Protein 3QZ6 (pdb70)

Structure (mmCIF, N/CA/C/O backbone):
data_3QZ6
#
_entry.id   3QZ6
#
_cell.length_a   131.531
_cell.length_b   131.531
_cell.length_c   176.356
_cell.angle_alpha   90.00
_cell.angle_beta   90.00
_cell.angle_gamma   120.00
#
_symmetry.space_group_name_H-M   'H 3 2'
#
loop_
_entity.id
_entity.type
_entity.pdbx_description
1 polymer 'HpcH/HpaI aldolase'
2 non-polymer 'ZINC ION'
3 water water
#
loop_
_atom_site.group_PDB
_atom_site.id
_atom_site.type_symbol
_atom_site.label_atom_id
_atom_site.label_alt_id
_atom_site.label_comp_id
_atom_site.label_asym_id
_atom_site.label_entity_id
_atom_site.label_seq_id
_atom_site.pdbx_PDB_ins_code
_atom_site.Cartn_x
_atom_site.Cartn_y
_atom_site.Cartn_z
_atom_site.occupancy
_atom_site.B_iso_or_equiv
_atom_site.auth_seq_id
_atom_site.auth_comp_id
_atom_site.auth_asym_id
_atom_site.auth_atom_id
_atom_site.pdbx_PDB_model_num
ATOM 1 N N . ALA A 1 3 ? 26.735 -2.481 9.995 1.00 43.75 0 ALA A N 1
ATOM 2 C CA . ALA A 1 3 ? 25.281 -2.551 10.120 1.00 40.32 0 ALA A CA 1
ATOM 3 C C . ALA A 1 3 ? 24.707 -1.407 10.966 1.00 33.11 0 ALA A C 1
ATOM 4 O O . ALA A 1 3 ? 23.498 -1.141 10.944 1.00 30.75 0 ALA A O 1
ATOM 14 N N . PHE A 1 5 ? 25.687 2.683 12.367 1.00 25.29 2 PHE A N 1
ATOM 15 C CA . PHE A 1 5 ? 26.568 3.786 11.981 1.00 22.17 2 PHE A CA 1
ATOM 16 C C . PHE A 1 5 ? 26.667 4.941 12.986 1.00 25.58 2 PHE A C 1
ATOM 17 O O . PHE A 1 5 ? 27.680 5.629 13.030 1.00 26.63 2 PHE A O 1
ATOM 25 N N . LEU A 1 6 ? 25.626 5.161 13.784 1.00 22.00 3 LEU A N 1
ATOM 26 C CA . LEU A 1 6 ? 25.543 6.393 14.567 1.00 21.07 3 LEU A CA 1
ATOM 27 C C . LEU A 1 6 ? 26.501 6.474 15.756 1.00 23.25 3 LEU A C 1
ATOM 28 O O . LEU A 1 6 ? 27.276 7.433 15.867 1.00 24.71 3 LEU A O 1
ATOM 33 N N . LYS A 1 7 ? 26.448 5.493 16.657 1.00 22.49 4 LYS A N 1
ATOM 34 C CA . LYS A 1 7 ? 27.278 5.565 17.868 1.00 27.73 4 LYS A CA 1
ATOM 35 C C . LYS A 1 7 ? 28.766 5.509 17.543 1.00 27.58 4 LYS A C 1
ATOM 36 O O . LYS A 1 7 ? 29.590 6.078 18.257 1.00 28.62 4 LYS A O 1
ATOM 42 N N . LYS A 1 8 ? 29.105 4.820 16.460 1.00 25.83 5 LYS A N 1
ATOM 43 C CA . LYS A 1 8 ? 30.488 4.743 16.009 1.00 30.72 5 LYS A CA 1
ATOM 44 C C . LYS A 1 8 ? 31.022 6.150 15.718 1.00 28.90 5 LYS A C 1
ATOM 45 O O . LYS A 1 8 ? 32.118 6.512 16.136 1.00 29.12 5 LYS A O 1
ATOM 51 N N . LYS A 1 9 ? 30.236 6.950 15.011 1.00 27.63 6 LYS A N 1
ATOM 52 C CA . LYS A 1 9 ? 30.604 8.335 14.739 1.00 23.40 6 LYS A CA 1
ATOM 53 C C . LYS A 1 9 ? 30.708 9.173 16.009 1.00 24.82 6 LYS A C 1
ATOM 54 O O . LYS A 1 9 ? 31.666 9.920 16.192 1.00 30.00 6 LYS A O 1
ATOM 60 N N . LEU A 1 10 ? 29.715 9.050 16.884 1.00 24.48 7 LEU A N 1
ATOM 61 C CA . LEU A 1 10 ? 29.674 9.845 18.099 1.00 22.82 7 LEU A CA 1
ATOM 62 C C . LEU A 1 10 ? 30.856 9.483 18.972 1.00 34.54 7 LEU A C 1
ATOM 63 O O . LEU A 1 10 ? 31.495 10.348 19.575 1.00 32.14 7 LEU A O 1
ATOM 68 N N . SER A 1 11 ? 31.140 8.190 19.030 1.00 31.46 8 SER A N 1
ATOM 69 C CA . SER A 1 11 ? 32.232 7.683 19.848 1.00 37.65 8 SER A CA 1
ATOM 70 C C . SER A 1 11 ? 33.580 8.238 19.384 1.00 38.66 8 SER A C 1
ATOM 71 O O . SER A 1 11 ? 34.491 8.431 20.188 1.00 41.60 8 SER A O 1
ATOM 74 N N . ALA A 1 12 ? 33.700 8.502 18.088 1.00 38.04 9 ALA A N 1
ATOM 75 C CA . ALA A 1 12 ? 34.933 9.048 17.526 1.00 36.81 9 ALA A CA 1
ATOM 76 C C . ALA A 1 12 ? 35.005 10.565 17.678 1.00 35.57 9 ALA A C 1
ATOM 77 O O . ALA A 1 12 ? 35.924 11.209 17.167 1.00 38.75 9 ALA A O 1
ATOM 79 N N . GLY A 1 13 ? 34.027 11.134 18.375 1.00 32.25 10 GLY A N 1
ATOM 80 C CA . GLY A 1 13 ? 34.008 12.561 18.648 1.00 32.28 10 GLY A CA 1
ATOM 81 C C . GLY A 1 13 ? 33.453 13.413 17.523 1.00 34.87 10 GLY A C 1
ATOM 82 O O . GLY A 1 13 ? 33.565 14.635 17.566 1.00 33.79 10 GLY A O 1
ATOM 83 N N . LYS A 1 14 ? 32.842 12.779 16.524 1.00 27.17 11 LYS A N 1
ATOM 84 C CA . LYS A 1 14 ? 32.329 13.501 15.362 1.00 29.36 11 LYS A CA 1
ATOM 85 C C . LYS A 1 14 ? 31.039 14.258 15.654 1.00 27.59 11 LYS A C 1
ATOM 86 O O . LYS A 1 14 ? 30.227 13.841 16.482 1.00 26.25 11 LYS A O 1
ATOM 92 N N . SER A 1 15 ? 30.849 15.364 14.947 1.00 24.42 12 SER A N 1
ATOM 93 C CA . SER A 1 15 ? 29.560 16.031 14.896 1.00 25.03 12 SER A CA 1
ATOM 94 C C . SER A 1 15 ? 28.729 15.331 13.828 1.00 28.34 12 SER A C 1
ATOM 95 O O . SER A 1 15 ? 29.245 14.991 12.773 1.00 27.16 12 SER A O 1
ATOM 98 N N . VAL A 1 16 ? 27.450 15.096 14.097 1.00 25.51 13 VAL A N 1
ATOM 99 C CA . VAL A 1 16 ? 26.600 14.428 13.113 1.00 25.73 13 VAL A CA 1
ATOM 100 C C . VAL A 1 16 ? 25.325 15.220 12.888 1.00 29.50 13 VAL A C 1
ATOM 101 O O . VAL A 1 16 ? 24.843 15.912 13.784 1.00 28.42 13 VAL A O 1
ATOM 105 N N . VAL A 1 17 ? 24.782 15.112 11.684 1.00 24.92 14 VAL A N 1
ATOM 106 C CA . VAL A 1 17 ? 23.685 15.965 11.268 1.00 22.75 14 VAL A CA 1
ATOM 107 C C . VAL A 1 17 ? 22.485 15.141 10.809 1.00 24.44 14 VAL A C 1
ATOM 108 O O . VAL A 1 17 ? 22.624 14.206 10.011 1.00 18.73 14 VAL A O 1
ATOM 112 N N . GLY A 1 18 ? 21.309 15.502 11.317 1.00 21.53 15 GLY A N 1
ATOM 113 C CA . GLY A 1 18 ? 20.083 14.792 11.006 1.00 19.13 15 GLY A CA 1
ATOM 114 C C . GLY A 1 18 ? 18.940 15.758 10.772 1.00 23.07 15 GLY A C 1
ATOM 115 O O . GLY A 1 18 ? 19.080 16.971 10.961 1.00 21.49 15 GLY A O 1
ATOM 116 N N . THR A 1 19 ? 17.800 15.223 10.359 1.00 20.58 16 THR A N 1
ATOM 117 C CA . THR A 1 19 ? 16.622 16.043 10.149 1.00 17.07 16 THR A CA 1
ATOM 118 C C . THR A 1 19 ? 15.387 15.240 10.549 1.00 17.48 16 THR A C 1
ATOM 119 O O . THR A 1 19 ? 15.462 14.016 10.707 1.00 17.66 16 THR A O 1
ATOM 131 N N . LEU A 1 21 ? 11.619 13.613 9.868 1.00 15.39 18 LEU A N 1
ATOM 132 C CA . LEU A 1 21 ? 10.810 13.108 8.769 1.00 15.59 18 LEU A CA 1
ATOM 133 C C . LEU A 1 21 ? 9.351 13.010 9.229 1.00 20.04 18 LEU A C 1
ATOM 134 O O . LEU A 1 21 ? 9.032 12.182 10.084 1.00 17.37 18 LEU A O 1
ATOM 139 N N . ASN A 1 22 ? 8.473 13.851 8.672 1.00 16.35 19 ASN A N 1
ATOM 140 C CA . ASN A 1 22 ? 7.069 13.885 9.087 1.00 15.54 19 ASN A CA 1
ATOM 141 C C . ASN A 1 22 ? 6.073 13.564 7.985 1.00 18.55 19 ASN A C 1
ATOM 142 O O . ASN A 1 22 ? 4.955 13.110 8.270 1.00 18.00 19 ASN A O 1
ATOM 147 N N . LEU A 1 23 ? 6.458 13.834 6.737 1.00 13.40 20 LEU A N 1
ATOM 148 C CA . LEU A 1 23 ? 5.547 13.674 5.610 1.00 13.77 20 LEU A CA 1
ATOM 149 C C . LEU A 1 23 ? 5.935 12.522 4.686 1.00 15.46 20 LEU A C 1
ATOM 150 O O . LEU A 1 23 ? 5.157 11.585 4.464 1.00 17.70 20 LEU A O 1
ATOM 155 N N . VAL A 1 24 ? 7.131 12.605 4.116 1.00 15.62 21 VAL A N 1
ATOM 156 C CA . VAL A 1 24 ? 7.508 11.689 3.038 1.00 15.40 21 VAL A CA 1
ATOM 157 C C . VAL A 1 24 ? 7.625 10.258 3.561 1.00 18.96 21 VAL A C 1
ATOM 158 O O . VAL A 1 24 ? 8.215 10.033 4.628 1.00 14.71 21 VAL A O 1
ATOM 162 N N . TYR A 1 25 ? 7.037 9.294 2.847 1.00 15.27 22 TYR A N 1
ATOM 163 C CA . TYR A 1 25 ? 7.330 7.880 3.146 1.00 17.61 22 TYR A CA 1
ATOM 164 C C . TYR A 1 25 ? 7.910 7.107 1.953 1.00 17.88 22 TYR A C 1
ATOM 165 O O . TYR A 1 25 ? 8.302 5.951 2.087 1.00 17.98 22 TYR A O 1
ATOM 174 N N . ASN A 1 26 ? 7.983 7.743 0.789 1.00 17.10 23 ASN A N 1
ATOM 175 C CA . ASN A 1 26 ? 8.719 7.142 -0.337 1.00 9.56 23 ASN A CA 1
ATOM 176 C C . ASN A 1 26 ? 10.138 6.855 0.140 1.00 13.89 23 ASN A C 1
ATOM 177 O O . ASN A 1 26 ? 10.850 7.774 0.522 1.00 15.75 23 ASN A O 1
ATOM 182 N N . PRO A 1 27 ? 10.548 5.579 0.150 1.00 15.93 24 PRO A N 1
ATOM 183 C CA . PRO A 1 27 ? 11.859 5.224 0.714 1.00 15.11 24 PRO A CA 1
ATOM 184 C C . PRO A 1 27 ? 13.047 5.891 0.006 1.00 20.63 24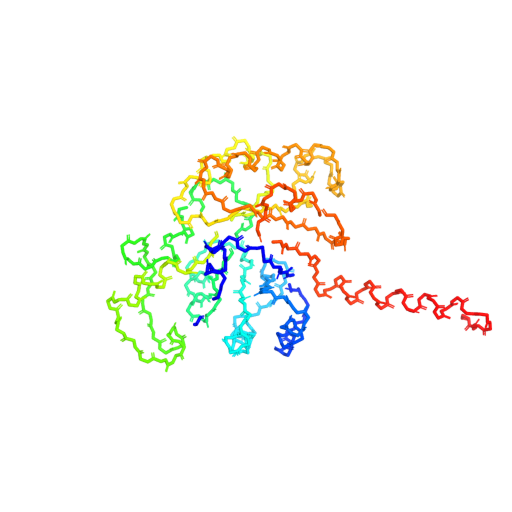 PRO A C 1
ATOM 185 O O . PRO A 1 27 ? 14.150 5.912 0.559 1.00 16.08 24 PRO A O 1
ATOM 189 N N . ASP A 1 28 ? 12.846 6.403 -1.202 1.00 18.14 25 ASP A N 1
ATOM 190 C CA . ASP A 1 28 ? 13.928 7.116 -1.870 1.00 16.31 25 ASP A CA 1
ATOM 191 C C . ASP A 1 28 ? 14.315 8.400 -1.149 1.00 17.61 25 ASP A C 1
ATOM 192 O O . ASP A 1 28 ? 15.367 8.977 -1.443 1.00 15.42 25 ASP A O 1
ATOM 197 N N . ILE A 1 29 ? 13.489 8.857 -0.206 1.00 13.61 26 ILE A N 1
ATOM 198 C CA . ILE A 1 29 ? 13.881 10.008 0.608 1.00 14.60 26 ILE A CA 1
ATOM 199 C C . ILE A 1 29 ? 15.212 9.690 1.296 1.00 16.99 26 ILE A C 1
ATOM 200 O O . ILE A 1 29 ? 16.011 10.584 1.576 1.00 18.38 26 ILE A O 1
ATOM 205 N N . VAL A 1 30 ? 15.447 8.410 1.570 1.00 14.29 27 VAL A N 1
ATOM 206 C CA . VAL A 1 30 ? 16.694 8.000 2.232 1.00 14.19 27 VAL A CA 1
ATOM 207 C C . VAL A 1 30 ? 17.908 8.255 1.339 1.00 14.43 27 VAL A C 1
ATOM 208 O O . VAL A 1 30 ? 18.959 8.698 1.799 1.00 17.78 27 VAL A O 1
ATOM 212 N N . ARG A 1 31 ? 17.763 7.970 0.051 1.00 15.75 28 ARG A N 1
ATOM 213 C CA . ARG A 1 31 ? 18.857 8.200 -0.891 1.00 19.81 28 ARG A CA 1
ATOM 214 C C . ARG A 1 31 ? 19.089 9.688 -1.110 1.00 22.52 28 ARG A C 1
ATOM 215 O O . ARG A 1 31 ? 20.233 10.137 -1.274 1.00 19.53 28 ARG A O 1
ATOM 223 N N . ILE A 1 32 ? 18.006 10.462 -1.096 1.00 17.96 29 ILE A N 1
ATOM 224 C CA . ILE A 1 32 ? 18.127 11.914 -1.198 1.00 15.55 29 ILE A CA 1
ATOM 225 C C . ILE A 1 32 ? 18.878 12.457 0.015 1.00 20.40 29 ILE A C 1
ATOM 226 O O . ILE A 1 32 ? 19.762 13.307 -0.108 1.00 20.29 29 ILE A O 1
ATOM 231 N N . TYR A 1 33 ? 18.534 11.945 1.192 1.00 16.78 30 TYR A N 1
ATOM 232 C CA . TYR A 1 33 ? 19.175 12.405 2.419 1.00 14.59 30 TYR A CA 1
ATOM 233 C C . TYR A 1 33 ? 20.655 11.997 2.497 1.00 16.09 30 TYR A C 1
ATOM 234 O O . TYR A 1 33 ? 21.497 12.760 2.975 1.00 21.18 30 TYR A O 1
ATOM 243 N N . ALA A 1 34 ? 20.976 10.799 2.029 1.00 19.42 31 ALA A N 1
ATOM 244 C CA . ALA A 1 34 ? 22.371 10.376 1.987 1.00 19.28 31 ALA A CA 1
ATOM 245 C C . ALA A 1 34 ? 23.162 11.318 1.089 1.00 25.26 31 ALA A C 1
ATOM 246 O O . ALA A 1 34 ? 24.237 11.780 1.451 1.00 21.22 31 ALA A O 1
ATOM 248 N N . GLU A 1 35 ? 22.616 11.610 -0.085 1.00 21.86 32 GLU A N 1
ATOM 249 C CA . GLU A 1 35 ? 23.302 12.467 -1.048 1.00 20.37 32 GLU A CA 1
ATOM 250 C C . GLU A 1 35 ? 23.452 13.890 -0.522 1.00 22.57 32 GLU A C 1
ATOM 251 O O . GLU A 1 35 ? 24.435 14.572 -0.822 1.00 24.09 32 GLU A O 1
ATOM 257 N N . ALA A 1 36 ? 22.491 14.334 0.281 1.00 22.89 33 ALA A N 1
ATOM 258 C CA . ALA A 1 36 ? 22.569 15.664 0.889 1.00 21.92 33 ALA A CA 1
ATOM 259 C C . ALA A 1 36 ? 23.561 15.734 2.047 1.00 25.33 33 ALA A C 1
ATOM 260 O O . ALA A 1 36 ? 23.806 16.811 2.591 1.00 25.29 33 ALA A O 1
ATOM 262 N N . GLY A 1 37 ? 24.116 14.590 2.438 1.00 24.96 34 GLY A N 1
ATOM 263 C CA . GLY A 1 37 ? 25.136 14.565 3.469 1.00 22.36 34 GLY A CA 1
ATOM 264 C C . GLY A 1 37 ? 24.618 14.381 4.889 1.00 28.46 34 GLY A C 1
ATOM 265 O O . GLY A 1 37 ? 25.338 14.657 5.848 1.00 24.95 34 GLY A O 1
ATOM 266 N N . LEU A 1 38 ? 23.381 13.916 5.043 1.00 24.76 35 LEU A N 1
ATOM 267 C CA . LEU A 1 38 ? 22.845 13.658 6.388 1.00 20.10 35 LEU A CA 1
ATOM 268 C C . LEU A 1 38 ? 23.393 12.354 6.956 1.00 21.15 35 LEU A C 1
ATOM 269 O O . LEU A 1 38 ? 23.583 11.389 6.227 1.00 22.83 35 LEU A O 1
ATOM 274 N N . ASP A 1 39 ? 23.666 12.336 8.256 1.00 19.12 36 ASP A N 1
ATOM 275 C CA . ASP A 1 39 ? 24.069 11.107 8.934 1.00 21.12 36 ASP A CA 1
ATOM 276 C C . ASP A 1 39 ? 22.876 10.262 9.382 1.00 23.62 36 ASP A C 1
ATOM 277 O O . ASP A 1 39 ? 22.971 9.041 9.467 1.00 21.02 36 ASP A O 1
ATOM 282 N N . TYR A 1 40 ? 21.766 10.922 9.704 1.00 18.31 37 TYR A N 1
ATOM 283 C CA . TYR A 1 40 ? 20.607 10.222 10.247 1.00 18.41 37 TYR A CA 1
ATOM 284 C C . TYR A 1 40 ? 19.343 11.037 10.004 1.00 20.15 37 TYR A C 1
ATOM 285 O O . TYR A 1 40 ? 19.403 12.187 9.571 1.00 18.46 37 TYR A O 1
ATOM 294 N N . PHE A 1 41 ? 18.191 10.430 10.253 1.00 18.58 38 PHE A N 1
ATOM 295 C CA . PHE A 1 41 ? 16.961 11.196 10.317 1.00 20.20 38 PHE A CA 1
ATOM 296 C C . PHE A 1 41 ? 16.046 10.541 11.322 1.00 19.18 38 PHE A C 1
ATOM 297 O O . PHE A 1 41 ? 16.248 9.385 11.704 1.00 17.65 38 PHE A O 1
ATOM 305 N N . ILE A 1 42 ? 15.047 11.288 11.771 1.00 13.65 39 ILE A N 1
ATOM 306 C CA . ILE A 1 42 ? 14.192 10.797 12.833 1.00 17.08 39 ILE A CA 1
ATOM 307 C C . ILE A 1 42 ? 12.773 10.725 12.328 1.00 19.77 39 ILE A C 1
ATOM 308 O O . ILE A 1 42 ? 12.199 11.735 11.929 1.00 16.35 39 ILE A O 1
ATOM 313 N N . VAL A 1 43 ? 12.214 9.522 12.324 1.00 17.63 40 VAL A N 1
ATOM 314 C CA . VAL A 1 43 ? 10.840 9.347 11.887 1.00 16.68 40 VAL A CA 1
ATOM 315 C C . VAL A 1 43 ? 9.921 9.787 13.023 1.00 17.07 40 VAL A C 1
ATOM 316 O O . VAL A 1 43 ? 10.059 9.313 14.152 1.00 18.42 40 VAL A O 1
ATOM 320 N N . ASP A 1 44 ? 8.993 10.693 12.731 1.00 16.78 41 ASP A N 1
ATOM 321 C CA . ASP A 1 44 ? 8.101 11.210 13.769 1.00 14.85 41 ASP A CA 1
ATOM 322 C C . ASP A 1 44 ? 6.857 10.337 13.958 1.00 21.21 41 ASP A C 1
ATOM 323 O O . ASP A 1 44 ? 5.836 10.574 13.322 1.00 19.97 41 ASP A O 1
ATOM 328 N N . CYS A 1 45 ? 6.936 9.330 14.826 1.00 18.93 42 CYS A N 1
ATOM 329 C CA . CYS A 1 45 ? 5.766 8.503 15.114 1.00 16.26 42 CYS A CA 1
ATOM 330 C C . CYS A 1 45 ? 4.948 9.069 16.263 1.00 18.46 42 CYS A C 1
ATOM 331 O O . CYS A 1 45 ? 3.925 8.507 16.645 1.00 26.95 42 CYS A O 1
ATOM 334 N N . GLU A 1 46 ? 5.410 10.162 16.840 1.00 14.39 43 GLU A N 1
ATOM 335 C CA . GLU A 1 46 ? 4.626 10.826 17.873 1.00 16.32 43 GLU A CA 1
ATOM 336 C C . GLU A 1 46 ? 3.540 11.698 17.252 1.00 21.61 43 GLU A C 1
ATOM 337 O O . GLU A 1 46 ? 2.398 11.708 17.712 1.00 19.51 43 GLU A O 1
ATOM 343 N N . HIS A 1 47 ? 3.894 12.425 16.198 1.00 18.39 44 HIS A N 1
ATOM 344 C CA . HIS A 1 47 ? 2.976 13.405 15.626 1.00 16.62 44 HIS A CA 1
ATOM 345 C C . HIS A 1 47 ? 2.569 13.105 14.177 1.00 17.14 44 HIS A C 1
ATOM 346 O O . HIS A 1 47 ? 1.996 13.973 13.496 1.00 18.18 44 HIS A O 1
ATOM 353 N N . ALA A 1 48 ? 2.880 11.907 13.689 1.00 16.32 45 ALA A N 1
ATOM 354 C CA . ALA A 1 48 ? 2.531 11.556 12.310 1.00 19.59 45 ALA A CA 1
ATOM 355 C C . ALA A 1 48 ? 2.129 10.098 12.178 1.00 17.18 45 ALA A C 1
ATOM 356 O O . ALA A 1 48 ? 2.150 9.352 13.154 1.00 17.82 45 ALA A O 1
ATOM 358 N N . ALA A 1 49 ? 1.768 9.688 10.964 1.00 12.10 46 ALA A N 1
ATOM 359 C CA . ALA A 1 49 ? 1.042 8.434 10.793 1.00 15.06 46 ALA A CA 1
ATOM 360 C C . ALA A 1 49 ? 1.896 7.232 10.404 1.00 19.01 46 ALA A C 1
ATOM 361 O O . ALA A 1 49 ? 1.348 6.216 10.014 1.00 18.76 46 ALA A O 1
ATOM 363 N N . TYR A 1 50 ? 3.221 7.324 10.489 1.00 12.54 47 TYR A N 1
ATOM 364 C CA . TYR A 1 50 ? 4.064 6.251 9.932 1.00 14.86 47 TYR A CA 1
ATOM 365 C C . TYR A 1 50 ? 3.716 4.865 10.480 1.00 18.41 47 TYR A C 1
ATOM 366 O O . TYR A 1 50 ? 3.558 4.706 11.678 1.00 17.77 47 TYR A O 1
ATOM 375 N N . THR A 1 51 ? 3.605 3.866 9.609 1.00 14.83 48 THR A N 1
ATOM 376 C CA . THR A 1 51 ? 3.399 2.489 10.073 1.00 13.41 48 THR A CA 1
ATOM 377 C C . THR A 1 51 ? 4.740 1.780 10.244 1.00 18.47 48 THR A C 1
ATOM 378 O O . THR A 1 51 ? 5.772 2.250 9.755 1.00 16.10 48 THR A O 1
ATOM 382 N N . PHE A 1 52 ? 4.748 0.642 10.924 1.00 14.55 49 PHE A N 1
ATOM 383 C CA . PHE A 1 52 ? 6.008 -0.061 11.074 1.00 15.40 49 PHE A CA 1
ATOM 384 C C . PHE A 1 52 ? 6.516 -0.625 9.738 1.00 11.72 49 PHE A C 1
ATOM 385 O O . PHE A 1 52 ? 7.729 -0.751 9.549 1.00 17.15 49 PHE A O 1
ATOM 393 N N . ARG A 1 53 ? 5.596 -0.975 8.833 1.00 13.09 50 ARG A N 1
ATOM 394 C CA . ARG A 1 53 ? 5.988 -1.394 7.487 1.00 12.52 50 ARG A CA 1
ATOM 395 C C . ARG A 1 53 ? 6.701 -0.249 6.749 1.00 14.72 50 ARG A C 1
ATOM 396 O O . ARG A 1 53 ? 7.753 -0.447 6.116 1.00 14.92 50 ARG A O 1
ATOM 404 N N . GLU A 1 54 ? 6.139 0.952 6.818 1.00 13.69 51 GLU A N 1
ATOM 405 C CA . GLU A 1 54 ? 6.790 2.099 6.173 1.00 14.70 51 GLU A CA 1
ATOM 406 C C . GLU A 1 54 ? 8.199 2.301 6.721 1.00 17.06 51 GLU A C 1
ATOM 407 O O . GLU A 1 54 ? 9.136 2.632 5.979 1.00 16.55 51 GLU A O 1
ATOM 413 N N . ILE A 1 55 ? 8.350 2.096 8.024 1.00 14.75 52 ILE A N 1
ATOM 414 C CA . ILE A 1 55 ? 9.647 2.265 8.655 1.00 13.29 52 ILE A CA 1
ATOM 415 C C . ILE A 1 55 ? 10.605 1.185 8.167 1.00 15.93 52 ILE A C 1
ATOM 416 O O . ILE A 1 55 ? 11.740 1.477 7.835 1.00 16.29 52 ILE A O 1
ATOM 421 N N . ASN A 1 56 ? 10.121 -0.051 8.074 1.00 12.99 53 ASN A N 1
ATOM 422 C CA . ASN A 1 56 ? 10.913 -1.146 7.514 1.00 14.07 53 ASN A CA 1
ATOM 423 C C . ASN A 1 56 ? 11.412 -0.765 6.116 1.00 13.80 53 ASN A C 1
ATOM 424 O O . ASN A 1 56 ? 12.588 -0.945 5.796 1.00 16.80 53 ASN A O 1
ATOM 429 N N . HIS A 1 57 ? 10.526 -0.223 5.281 1.00 11.37 54 HIS A N 1
ATOM 430 C CA . HIS A 1 57 ? 10.947 0.193 3.934 1.00 14.31 54 HIS A CA 1
ATOM 431 C C . HIS A 1 57 ? 12.059 1.234 3.971 1.00 19.46 54 HIS A C 1
ATOM 432 O O . HIS A 1 57 ? 13.026 1.169 3.194 1.00 16.19 54 HIS A O 1
ATOM 439 N N . LEU A 1 58 ? 11.924 2.205 4.868 1.00 13.21 55 LEU A N 1
ATOM 440 C CA . LEU A 1 58 ? 12.956 3.227 5.006 1.00 18.02 55 LEU A CA 1
ATOM 441 C C . LEU A 1 58 ? 14.270 2.582 5.452 1.00 19.94 55 LEU A C 1
ATOM 442 O O . LEU A 1 58 ? 15.335 2.855 4.897 1.00 14.80 55 LEU A O 1
ATOM 447 N N . VAL A 1 59 ? 14.188 1.712 6.448 1.00 17.95 56 VAL A N 1
ATOM 448 C CA . VAL A 1 59 ? 15.382 1.073 7.005 1.00 15.16 56 VAL A CA 1
ATOM 449 C C . VAL A 1 59 ? 16.088 0.194 5.969 1.00 18.70 56 VAL A C 1
ATOM 450 O O . VAL A 1 59 ? 17.313 0.183 5.883 1.00 18.96 56 VAL A O 1
ATOM 454 N N . SER A 1 60 ? 15.315 -0.530 5.168 1.00 16.42 57 SER A N 1
ATOM 455 C CA . SER A 1 60 ? 15.900 -1.397 4.148 1.00 18.22 57 SER A CA 1
ATOM 456 C C . SER A 1 60 ? 16.812 -0.648 3.179 1.00 20.55 57 SER A C 1
ATOM 457 O O . SER A 1 60 ? 17.833 -1.176 2.729 1.00 17.12 57 SER A O 1
ATOM 460 N N . VAL A 1 61 ? 16.433 0.577 2.846 1.00 17.47 58 VAL A N 1
ATOM 461 C CA . VAL A 1 61 ? 17.250 1.406 1.982 1.00 17.33 58 VAL A CA 1
ATOM 462 C C . VAL A 1 61 ? 18.399 2.025 2.781 1.00 19.27 58 VAL A C 1
ATOM 463 O O . VAL A 1 61 ? 19.527 2.089 2.307 1.00 21.32 58 VAL A O 1
ATOM 467 N N . ALA A 1 62 ? 18.115 2.463 4.004 1.00 16.29 59 ALA A N 1
ATOM 468 C CA . ALA A 1 62 ? 19.135 3.128 4.822 1.00 17.78 59 ALA A CA 1
ATOM 469 C C . ALA A 1 62 ? 20.301 2.224 5.202 1.00 21.29 59 ALA A C 1
ATOM 470 O O . ALA A 1 62 ? 21.443 2.686 5.333 1.00 20.45 59 ALA A O 1
ATOM 472 N N . LYS A 1 63 ? 20.017 0.942 5.409 1.00 17.30 60 LYS A N 1
ATOM 473 C CA . LYS A 1 63 ? 21.027 0.033 5.934 1.00 17.25 60 LYS A CA 1
ATOM 474 C C . LYS A 1 63 ? 22.231 -0.039 5.001 1.00 24.53 60 LYS A C 1
ATOM 475 O O . LYS A 1 63 ? 23.369 -0.115 5.453 1.00 23.24 60 LYS A O 1
ATOM 481 N N . ASN A 1 64 ? 21.987 -0.007 3.699 1.00 21.33 61 ASN A N 1
ATOM 482 C CA . ASN A 1 64 ? 23.100 -0.056 2.749 1.00 25.54 61 ASN A CA 1
ATOM 483 C C . ASN A 1 64 ? 23.515 1.319 2.231 1.00 27.84 61 ASN A C 1
ATOM 484 O O . ASN A 1 64 ? 24.430 1.432 1.413 1.00 22.20 61 ASN A O 1
ATOM 489 N N . ALA A 1 65 ? 22.836 2.363 2.694 1.00 25.79 62 ALA A N 1
ATOM 490 C CA . ALA A 1 65 ? 23.156 3.721 2.259 1.00 21.00 62 ALA A CA 1
ATOM 491 C C .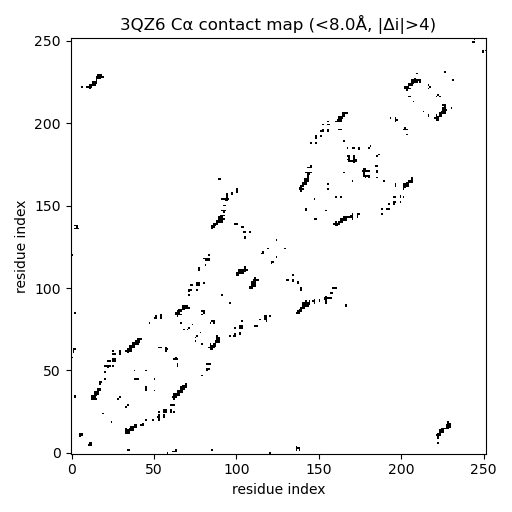 ALA A 1 65 ? 24.032 4.420 3.279 1.00 25.41 62 ALA A C 1
ATOM 492 O O . ALA A 1 65 ? 24.530 5.519 3.037 1.00 27.71 62 ALA A O 1
ATOM 494 N N . GLY A 1 66 ? 24.225 3.778 4.427 1.00 23.09 63 GLY A N 1
ATOM 495 C CA . GLY A 1 66 ? 25.038 4.360 5.476 1.00 25.06 63 GLY A CA 1
ATOM 496 C C . GLY A 1 66 ? 24.335 5.471 6.242 1.00 26.80 63 GLY A C 1
ATOM 497 O O . GLY A 1 66 ? 24.977 6.345 6.804 1.00 25.22 63 GLY A O 1
ATOM 498 N N . VAL A 1 67 ? 23.010 5.437 6.267 1.00 19.29 64 VAL A N 1
ATOM 499 C CA . VAL A 1 67 ? 22.236 6.443 6.991 1.00 17.33 64 VAL A CA 1
ATOM 500 C C . VAL A 1 67 ? 21.538 5.749 8.166 1.00 20.30 64 VAL A C 1
ATOM 501 O O . VAL A 1 67 ? 21.025 4.633 8.022 1.00 18.39 64 VAL A O 1
ATOM 505 N N . SER A 1 68 ? 21.542 6.391 9.332 1.00 21.31 65 SER A N 1
ATOM 506 C CA . SER A 1 68 ? 20.918 5.804 10.509 1.00 17.06 65 SER A CA 1
ATOM 507 C C . SER A 1 68 ? 19.480 6.294 10.655 1.00 17.40 65 SER A C 1
ATOM 508 O O . SER A 1 68 ? 19.202 7.475 10.471 1.00 17.63 65 SER A O 1
ATOM 511 N N . VAL A 1 69 ? 18.573 5.393 11.011 1.00 17.39 66 VAL A N 1
ATOM 512 C CA . VAL A 1 69 ? 17.175 5.766 11.190 1.00 18.86 66 VAL A CA 1
ATOM 513 C C . VAL A 1 69 ? 16.841 5.729 12.675 1.00 19.87 66 VAL A C 1
ATOM 514 O O . VAL A 1 69 ? 16.988 4.691 13.314 1.00 16.16 66 VAL A O 1
ATOM 518 N N . LEU A 1 70 ? 16.424 6.863 13.235 1.00 20.08 67 LEU A N 1
ATOM 519 C CA . LEU A 1 70 ? 15.926 6.876 14.611 1.00 17.81 67 LEU A CA 1
ATOM 520 C C . LEU A 1 70 ? 14.424 7.069 14.543 1.00 15.69 67 LEU A C 1
ATOM 521 O O . LEU A 1 70 ? 13.913 7.550 13.540 1.00 14.94 67 LEU A O 1
ATOM 526 N N . VAL A 1 71 ? 13.719 6.707 15.606 1.00 17.79 68 VAL A N 1
ATOM 527 C CA . VAL A 1 71 ? 12.280 6.920 15.645 1.00 17.46 68 VAL A CA 1
ATOM 528 C C . VAL A 1 71 ? 11.880 7.660 16.921 1.00 18.22 68 VAL A C 1
ATOM 529 O O . VAL A 1 71 ? 12.340 7.332 18.009 1.00 17.34 68 VAL A O 1
ATOM 533 N N . ARG A 1 72 ? 11.023 8.665 16.774 1.00 16.17 69 ARG A N 1
ATOM 534 C CA . ARG A 1 72 ? 10.435 9.346 17.919 1.00 17.97 69 ARG A CA 1
ATOM 535 C C . ARG A 1 72 ? 9.125 8.620 18.207 1.00 19.67 69 ARG A C 1
ATOM 536 O O . ARG A 1 72 ? 8.176 8.706 17.429 1.00 19.24 69 ARG A O 1
ATOM 544 N N . ILE A 1 73 ? 9.082 7.875 19.303 1.00 17.85 70 ILE A N 1
ATOM 545 C CA . ILE A 1 73 ? 7.924 7.044 19.595 1.00 17.70 70 ILE A CA 1
ATOM 546 C C . ILE A 1 73 ? 6.975 7.764 20.543 1.00 20.33 70 ILE A C 1
ATOM 547 O O . ILE A 1 73 ? 7.399 8.577 21.344 1.00 20.94 70 ILE A O 1
ATOM 552 N N . PRO A 1 74 ? 5.675 7.478 20.438 1.00 18.77 71 PRO A N 1
ATOM 553 C CA . PRO A 1 74 ? 4.684 8.209 21.247 1.00 20.13 71 PRO A CA 1
ATOM 554 C C . PRO A 1 74 ? 4.639 7.784 22.718 1.00 21.16 71 PRO A C 1
ATOM 555 O O . PRO A 1 74 ? 4.186 8.542 23.572 1.00 20.87 71 PRO A O 1
ATOM 559 N N . GLN A 1 75 ? 5.073 6.569 23.010 1.00 17.12 72 GLN A N 1
ATOM 560 C CA . GLN A 1 75 ? 5.076 6.085 24.386 1.00 21.59 72 GLN A CA 1
ATOM 561 C C . GLN A 1 75 ? 6.084 4.959 24.459 1.00 23.47 72 GLN A C 1
ATOM 562 O O . GLN A 1 75 ? 6.419 4.350 23.443 1.00 21.58 72 GLN A O 1
ATOM 568 N N . VAL A 1 76 ? 6.584 4.696 25.655 1.00 19.17 73 VAL A N 1
ATOM 569 C CA . VAL A 1 76 ? 7.580 3.657 25.841 1.00 19.87 73 VAL A CA 1
ATOM 570 C C . VAL A 1 76 ? 6.904 2.344 26.214 1.00 21.95 73 VAL A C 1
ATOM 571 O O . VAL A 1 76 ? 6.417 2.184 27.323 1.00 27.90 73 VAL A O 1
ATOM 575 N N . ASP A 1 77 ? 6.825 1.421 25.267 1.00 19.20 74 ASP A N 1
ATOM 576 C CA . ASP A 1 77 ? 6.375 0.069 25.586 1.00 20.33 74 ASP A CA 1
ATOM 577 C C . ASP A 1 77 ? 7.085 -0.931 24.691 1.00 20.46 74 ASP A C 1
ATOM 578 O O . ASP A 1 77 ? 7.822 -0.548 23.785 1.00 17.74 74 ASP A O 1
ATOM 583 N N . ARG A 1 78 ? 6.859 -2.211 24.957 1.00 17.13 75 ARG A N 1
ATOM 584 C CA . ARG A 1 78 ? 7.564 -3.273 24.259 1.00 21.81 75 ARG A CA 1
ATOM 585 C C . ARG A 1 78 ? 7.196 -3.284 22.786 1.00 23.31 75 ARG A C 1
ATOM 586 O O . ARG A 1 78 ? 8.063 -3.486 21.924 1.00 20.69 75 ARG A O 1
ATOM 594 N N . ALA A 1 79 ? 5.915 -3.051 22.493 1.00 17.97 76 ALA A N 1
ATOM 595 C CA . ALA A 1 79 ? 5.449 -3.029 21.103 1.00 18.56 76 ALA A CA 1
ATOM 596 C C . ALA A 1 79 ? 6.275 -2.053 20.261 1.00 24.50 76 ALA A C 1
ATOM 597 O O . ALA A 1 79 ? 6.679 -2.378 19.143 1.00 26.41 76 ALA A O 1
ATOM 599 N N . HIS A 1 80 ? 6.542 -0.859 20.789 1.00 16.43 77 HIS A N 1
ATOM 600 C CA . HIS A 1 80 ? 7.339 0.103 20.018 1.00 17.16 77 HIS A CA 1
ATOM 601 C C . HIS A 1 80 ? 8.818 -0.245 20.029 1.00 23.30 77 HIS A C 1
ATOM 602 O O . HIS A 1 80 ? 9.456 -0.326 18.981 1.00 19.40 77 HIS A O 1
ATOM 609 N N . VAL A 1 81 ? 9.365 -0.455 21.218 1.00 17.80 78 VAL A N 1
ATOM 610 C CA . VAL A 1 81 ? 10.810 -0.592 21.334 1.00 17.84 78 VAL A CA 1
ATOM 611 C C . VAL A 1 81 ? 11.339 -1.885 20.719 1.00 18.34 78 VAL A C 1
ATOM 612 O O . VAL A 1 81 ? 12.282 -1.866 19.934 1.00 17.99 78 VAL A O 1
ATOM 616 N N . GLN A 1 82 ? 10.732 -3.010 21.076 1.00 18.57 79 GLN A N 1
ATOM 617 C CA . GLN A 1 82 ? 11.199 -4.294 20.569 1.00 19.07 79 GLN A CA 1
ATOM 618 C C . GLN A 1 82 ? 11.087 -4.354 19.042 1.00 19.57 79 GLN A C 1
ATOM 619 O O . GLN A 1 82 ? 12.046 -4.699 18.356 1.00 15.92 79 GLN A O 1
ATOM 625 N N . ARG A 1 83 ? 9.919 -4.020 18.506 1.00 17.49 80 ARG A N 1
ATOM 626 C CA . ARG A 1 83 ? 9.705 -4.168 17.067 1.00 15.66 80 ARG A CA 1
ATOM 627 C C . ARG A 1 83 ? 10.599 -3.239 16.257 1.00 15.98 80 ARG A C 1
ATOM 628 O O . ARG A 1 83 ? 11.157 -3.641 15.237 1.00 16.69 80 ARG A O 1
ATOM 636 N N . LEU A 1 84 ? 10.714 -1.987 16.687 1.00 16.90 81 LEU A N 1
ATOM 637 C CA . LEU A 1 84 ? 11.447 -1.025 15.879 1.00 16.72 81 LEU A CA 1
ATOM 638 C C . LEU A 1 84 ? 12.937 -1.336 15.860 1.00 17.46 81 LEU A C 1
ATOM 639 O O . LEU A 1 84 ? 13.580 -1.167 14.830 1.00 17.35 81 LEU A O 1
ATOM 644 N N . LEU A 1 85 ? 13.492 -1.781 16.989 1.00 14.45 82 LEU A N 1
ATOM 645 C CA . LEU A 1 85 ? 14.903 -2.183 17.004 1.00 19.90 82 LEU A CA 1
ATOM 646 C C . LEU A 1 85 ? 15.102 -3.429 16.151 1.00 18.16 82 LEU A C 1
ATOM 647 O O . LEU A 1 85 ? 16.108 -3.559 15.444 1.00 18.57 82 LEU A O 1
ATOM 652 N N . ASP A 1 86 ? 14.158 -4.359 16.232 1.00 15.85 83 ASP A N 1
ATOM 653 C CA . ASP A 1 86 ? 14.279 -5.594 15.462 1.00 17.90 83 ASP A CA 1
ATOM 654 C C . ASP A 1 86 ? 14.232 -5.271 13.970 1.00 18.94 83 ASP A C 1
ATOM 655 O O . ASP A 1 86 ? 15.007 -5.806 13.176 1.00 19.35 83 ASP A O 1
ATOM 660 N N . ILE A 1 87 ? 13.319 -4.384 13.600 1.00 13.12 84 ILE A N 1
ATOM 661 C CA . ILE A 1 87 ? 13.184 -3.969 12.198 1.00 15.11 84 ILE A CA 1
ATOM 662 C C . ILE A 1 87 ? 14.464 -3.306 11.699 1.00 16.63 84 ILE A C 1
ATOM 663 O O . ILE A 1 87 ? 14.843 -3.470 10.541 1.00 17.96 84 ILE A O 1
ATOM 668 N N . GLY A 1 88 ? 15.141 -2.552 12.564 1.00 19.79 85 GLY A N 1
ATOM 669 C CA . GLY A 1 88 ? 16.435 -2.005 12.188 1.00 18.60 85 GLY A CA 1
ATOM 670 C C . GLY A 1 88 ? 16.677 -0.529 12.452 1.00 18.24 85 GLY A C 1
ATOM 671 O O . GLY A 1 88 ? 17.694 0.023 12.024 1.00 16.88 85 GLY A O 1
ATOM 672 N N . ALA A 1 89 ? 15.752 0.130 13.138 1.00 17.22 86 ALA A N 1
ATOM 673 C CA . ALA A 1 89 ? 16.031 1.482 13.601 1.00 16.13 86 ALA A CA 1
ATOM 674 C C . ALA A 1 89 ? 17.221 1.371 14.542 1.00 17.80 86 ALA A C 1
ATOM 675 O O . ALA A 1 89 ? 17.337 0.396 15.290 1.00 17.79 86 ALA A O 1
ATOM 677 N N . GLU A 1 90 ? 18.114 2.351 14.517 1.00 15.46 87 GLU A N 1
ATOM 678 C CA . GLU A 1 90 ? 19.276 2.285 15.410 1.00 17.22 87 GLU A CA 1
ATOM 679 C C . GLU A 1 90 ? 18.910 2.719 16.818 1.00 23.74 87 GLU A C 1
ATOM 680 O O . GLU A 1 90 ? 19.665 2.497 17.779 1.00 21.91 87 GLU A O 1
ATOM 686 N N . GLY A 1 91 ? 17.746 3.343 16.952 1.00 18.57 88 GLY A N 1
ATOM 687 C CA . GLY A 1 91 ? 17.332 3.784 18.272 1.00 18.07 88 GLY A CA 1
ATOM 688 C C . GLY A 1 91 ? 16.260 4.844 18.249 1.00 20.02 88 GLY A C 1
ATOM 689 O O . GLY A 1 91 ? 15.536 5.002 17.252 1.00 17.89 88 GLY A O 1
ATOM 690 N N . PHE A 1 92 ? 16.182 5.594 19.344 1.00 19.26 89 PHE A N 1
ATOM 691 C CA . PHE A 1 92 ? 14.999 6.391 19.630 1.00 19.98 89 PHE A CA 1
ATOM 692 C C . PHE A 1 92 ? 15.282 7.783 20.149 1.00 23.00 89 PHE A C 1
ATOM 693 O O . PHE A 1 92 ? 16.282 8.028 20.817 1.00 22.66 89 PHE A O 1
ATOM 709 N N . ILE A 1 94 ? 13.144 9.718 22.784 1.00 23.91 91 ILE A N 1
ATOM 710 C CA . ILE A 1 94 ? 12.025 9.540 23.699 1.00 21.71 91 ILE A CA 1
ATOM 711 C C . ILE A 1 94 ? 11.490 10.918 24.086 1.00 23.16 91 ILE A C 1
ATOM 712 O O . ILE A 1 94 ? 12.214 11.727 24.665 1.00 25.45 91 ILE A O 1
ATOM 717 N N . PRO A 1 95 ? 10.219 11.194 23.776 1.00 20.93 92 PRO A N 1
ATOM 718 C CA . PRO A 1 95 ? 9.708 12.562 23.960 1.00 23.63 92 PRO A CA 1
ATOM 719 C C . PRO A 1 95 ? 9.275 12.850 25.393 1.00 25.62 92 PRO A C 1
ATOM 720 O O . PRO A 1 95 ? 8.887 11.925 26.102 1.00 24.69 92 PRO A O 1
ATOM 724 N N . GLY A 1 96 ? 9.344 14.118 25.800 1.00 25.82 93 GLY A N 1
ATOM 725 C CA . GLY A 1 96 ? 8.846 14.553 27.091 1.00 27.48 93 GLY A CA 1
ATOM 726 C C . GLY A 1 96 ? 9.342 13.719 28.259 1.00 29.89 93 GLY A C 1
ATOM 727 O O . GLY A 1 96 ? 8.558 13.308 29.103 1.00 25.67 93 GLY A O 1
ATOM 728 N N . VAL A 1 97 ? 10.646 13.473 28.326 1.00 25.89 94 VAL A N 1
ATOM 729 C CA . VAL A 1 97 ? 11.165 12.642 29.404 1.00 24.43 94 VAL A CA 1
ATOM 730 C C . VAL A 1 97 ? 11.133 13.430 30.701 1.00 26.73 94 VAL A C 1
ATOM 731 O O . VAL A 1 97 ? 11.679 14.525 30.769 1.00 23.13 94 VAL A O 1
ATOM 735 N N . GLN A 1 98 ? 10.502 12.875 31.727 1.00 30.60 95 GLN A N 1
ATOM 736 C CA . GLN A 1 98 ? 10.351 13.599 32.984 1.00 36.61 95 GLN A CA 1
ATOM 737 C C . GLN A 1 98 ? 10.934 12.905 34.214 1.00 35.13 95 GLN A C 1
ATOM 738 O O . GLN A 1 98 ? 10.875 13.458 35.309 1.00 34.22 95 GLN A O 1
ATOM 744 N N . SER A 1 99 ? 11.479 11.703 34.059 1.00 30.08 96 SER A N 1
ATOM 745 C CA . SER A 1 99 ? 12.007 10.995 35.230 1.00 30.23 96 SER A CA 1
ATOM 746 C C . SER A 1 99 ? 13.005 9.924 34.844 1.00 30.22 96 SER A C 1
ATOM 747 O O . SER A 1 99 ? 13.025 9.467 33.701 1.00 28.67 96 SER A O 1
ATOM 750 N N . ALA A 1 100 ? 13.820 9.513 35.808 1.00 24.59 97 ALA A N 1
ATOM 751 C CA . ALA A 1 100 ? 14.763 8.427 35.596 1.00 24.21 97 ALA A CA 1
ATOM 752 C C . ALA A 1 100 ? 14.008 7.166 35.195 1.00 27.67 97 ALA A C 1
ATOM 753 O O . ALA A 1 100 ? 14.493 6.378 34.387 1.00 30.22 97 ALA A O 1
ATOM 755 N N . GLU A 1 101 ? 12.811 6.984 35.748 1.00 24.30 98 GLU A N 1
ATOM 756 C CA . GLU A 1 101 ? 12.080 5.743 35.530 1.00 29.97 98 GLU A CA 1
ATOM 757 C C . GLU A 1 101 ? 11.782 5.512 34.043 1.00 28.55 98 GLU A C 1
ATOM 758 O O . GLU A 1 101 ? 11.887 4.393 33.549 1.00 25.78 98 GLU A O 1
ATOM 764 N N . THR A 1 102 ? 11.415 6.572 33.331 1.00 21.79 99 THR A N 1
ATOM 765 C CA . THR A 1 102 ? 11.138 6.454 31.902 1.00 22.81 99 THR A CA 1
ATOM 766 C C . THR A 1 102 ? 12.373 5.954 31.158 1.00 23.58 99 THR A C 1
ATOM 767 O O . THR A 1 102 ? 12.276 5.119 30.264 1.00 24.42 99 THR A O 1
ATOM 779 N N . ARG A 1 104 ? 14.924 4.256 32.573 1.00 20.13 101 ARG A N 1
ATOM 780 C CA . ARG A 1 104 ? 15.208 2.883 32.987 1.00 23.63 101 ARG A CA 1
ATOM 781 C C . ARG A 1 104 ? 14.370 1.901 32.177 1.00 23.44 101 ARG A C 1
ATOM 782 O O . ARG A 1 104 ? 14.866 0.866 31.736 1.00 24.74 101 ARG A O 1
ATOM 790 N N . GLU A 1 105 ? 13.103 2.243 31.968 1.00 20.81 102 GLU A N 1
ATOM 791 C CA . GLU A 1 105 ? 12.197 1.368 31.237 1.00 20.45 102 GLU A CA 1
ATOM 792 C C . GLU A 1 105 ? 12.563 1.306 29.751 1.00 23.62 102 GLU A C 1
ATOM 793 O O . GLU A 1 105 ? 12.507 0.241 29.136 1.00 24.38 102 GLU A O 1
ATOM 799 N N . THR A 1 106 ? 12.940 2.442 29.172 1.00 22.72 103 THR A N 1
ATOM 800 C CA . THR A 1 106 ? 13.415 2.450 27.790 1.00 20.91 103 THR A CA 1
ATOM 801 C C . THR A 1 106 ? 14.636 1.543 27.622 1.00 19.97 103 THR A C 1
ATOM 802 O O . THR A 1 106 ? 14.692 0.705 26.720 1.00 21.02 103 THR A O 1
ATOM 806 N N . VAL A 1 107 ? 15.607 1.700 28.506 1.00 19.85 104 VAL A N 1
ATOM 807 C CA . VAL A 1 107 ? 16.810 0.881 28.446 1.00 23.43 104 VAL A CA 1
ATOM 808 C C . VAL A 1 107 ? 16.508 -0.610 28.691 1.00 24.56 104 VAL A C 1
ATOM 809 O O . VAL A 1 107 ? 17.057 -1.480 28.013 1.00 22.23 104 VAL A O 1
ATOM 813 N N . ARG A 1 108 ? 15.630 -0.908 29.643 1.00 21.12 105 ARG A N 1
ATOM 814 C CA . ARG A 1 108 ? 15.257 -2.305 29.895 1.00 22.58 105 ARG A CA 1
ATOM 815 C C . ARG A 1 108 ? 14.694 -2.977 28.635 1.00 26.42 105 ARG A C 1
ATOM 816 O O . ARG A 1 108 ? 14.976 -4.144 28.355 1.00 21.74 105 ARG A O 1
ATOM 824 N N . LEU A 1 109 ? 13.889 -2.240 27.877 1.00 20.99 106 LEU A N 1
ATOM 825 C CA . LEU A 1 109 ? 13.257 -2.806 26.690 1.00 21.65 106 LEU A CA 1
ATOM 826 C C . LEU A 1 109 ? 14.208 -2.881 25.508 1.00 23.26 106 LEU A C 1
ATOM 827 O O . LEU A 1 109 ? 14.038 -3.714 24.618 1.00 22.60 106 LEU A O 1
ATOM 832 N N . ALA A 1 110 ? 15.220 -2.021 25.517 1.00 22.58 107 ALA A N 1
ATOM 833 C CA . ALA A 1 110 ? 16.069 -1.808 24.344 1.00 21.63 107 ALA A CA 1
ATOM 834 C C . ALA A 1 110 ? 17.346 -2.638 24.344 1.00 22.80 107 ALA A C 1
ATOM 835 O O . ALA A 1 110 ? 17.964 -2.822 23.295 1.00 20.98 107 ALA A O 1
ATOM 837 N N . LYS A 1 111 ? 17.755 -3.111 25.517 1.00 19.17 108 LYS A N 1
ATOM 838 C CA . LYS A 1 111 ? 19.034 -3.813 25.648 1.00 23.32 108 LYS A CA 1
ATOM 839 C C . LYS A 1 111 ? 18.834 -5.302 25.894 1.00 25.03 108 LYS A C 1
ATOM 840 O O . LYS A 1 111 ? 17.962 -5.695 26.668 1.00 23.32 108 LYS A O 1
ATOM 846 N N . TYR A 1 112 ? 19.654 -6.122 25.246 1.00 20.95 109 TYR A N 1
ATOM 847 C CA . TYR A 1 112 ? 19.674 -7.556 25.500 1.00 21.59 109 TYR A CA 1
ATOM 848 C C . TYR A 1 112 ? 20.245 -7.833 26.885 1.00 25.24 109 TYR A C 1
ATOM 849 O O . TYR A 1 112 ? 21.004 -7.024 27.413 1.00 22.39 109 TYR A O 1
ATOM 858 N N . PRO A 1 113 ? 19.909 -8.991 27.473 1.00 24.52 110 PRO A N 1
ATOM 859 C CA . PRO A 1 113 ? 20.553 -9.320 28.753 1.00 26.04 110 PRO A CA 1
ATOM 860 C C . PRO A 1 113 ? 22.081 -9.265 28.621 1.00 30.06 110 PRO A C 1
ATOM 861 O O . PRO A 1 113 ? 22.596 -9.565 27.546 1.00 27.97 110 PRO A O 1
ATOM 865 N N . PRO A 1 114 ? 22.800 -8.903 29.699 1.00 29.25 111 PRO A N 1
ATOM 866 C CA . PRO A 1 114 ? 22.289 -8.592 31.040 1.00 28.36 111 PRO A CA 1
ATOM 867 C C . PRO A 1 114 ? 21.938 -7.114 31.245 1.00 26.99 111 PRO A C 1
ATOM 868 O O . PRO A 1 114 ? 21.544 -6.730 32.344 1.00 30.73 111 PRO A O 1
ATOM 872 N N . LEU A 1 115 ? 22.074 -6.294 30.210 1.00 24.03 112 LEU A N 1
ATOM 873 C CA . LEU A 1 115 ? 21.811 -4.865 30.356 1.00 24.63 112 LEU A CA 1
ATOM 874 C C . LEU A 1 115 ? 20.320 -4.528 30.294 1.00 28.22 112 LEU A C 1
ATOM 875 O O . LEU A 1 115 ? 19.911 -3.429 30.671 1.00 29.22 112 LEU A O 1
ATOM 880 N N . GLY A 1 116 ? 19.515 -5.479 29.826 1.00 24.69 113 GLY A N 1
ATOM 881 C CA . GLY A 1 116 ? 18.082 -5.265 29.669 1.00 23.59 113 GLY A CA 1
ATOM 882 C C . GLY A 1 116 ? 17.374 -6.575 29.375 1.00 26.90 113 GLY A C 1
ATOM 883 O O . GLY A 1 116 ? 17.963 -7.649 29.516 1.00 22.64 113 GLY A O 1
ATOM 884 N N . GLU A 1 117 ? 16.116 -6.490 28.955 1.00 20.62 114 GLU A N 1
ATOM 885 C CA . GLU A 1 117 ? 15.302 -7.675 28.735 1.00 22.19 114 GLU A CA 1
ATOM 886 C C . GLU A 1 117 ? 14.773 -7.763 27.299 1.00 26.32 114 GLU A C 1
ATOM 887 O O . GLU A 1 117 ? 13.754 -8.409 27.042 1.00 24.07 114 GLU A O 1
ATOM 893 N N . ARG A 1 118 ? 15.472 -7.125 26.363 1.00 19.57 115 ARG A N 1
ATOM 894 C CA . ARG A 1 118 ? 15.099 -7.223 24.949 1.00 17.02 115 ARG A CA 1
ATOM 895 C C . ARG A 1 118 ? 15.135 -8.691 24.508 1.00 18.69 115 ARG A C 1
ATOM 896 O O . ARG A 1 118 ? 16.104 -9.401 24.784 1.00 23.01 115 ARG A O 1
ATOM 904 N N . GLY A 1 119 ? 14.092 -9.139 23.816 1.00 21.30 116 GLY A N 1
ATOM 905 C CA . GLY A 1 119 ? 14.044 -10.499 23.304 1.00 22.15 116 GLY A CA 1
ATOM 906 C C . GLY A 1 119 ? 14.914 -10.669 22.074 1.00 22.21 116 GLY A C 1
ATOM 907 O O . GLY A 1 119 ? 15.045 -9.750 21.274 1.00 21.24 116 GLY A O 1
ATOM 908 N N . VAL A 1 120 ? 15.508 -11.847 21.921 1.00 21.43 117 VAL A N 1
ATOM 909 C CA . VAL A 1 120 ? 16.428 -12.116 20.823 1.00 21.84 117 VAL A CA 1
ATOM 910 C C . VAL A 1 120 ? 15.686 -12.806 19.679 1.00 25.65 117 VAL A C 1
ATOM 911 O O . VAL A 1 120 ? 15.287 -13.962 19.797 1.00 25.61 117 VAL A O 1
ATOM 915 N N . GLY A 1 121 ? 15.480 -12.097 18.576 1.00 24.82 118 GLY A N 1
ATOM 916 C CA . GLY A 1 121 ? 14.797 -12.687 17.434 1.00 23.81 118 GLY A CA 1
ATOM 917 C C . GLY A 1 121 ? 15.793 -13.042 16.349 1.00 27.66 118 GLY A C 1
ATOM 918 O O . GLY A 1 121 ? 16.984 -13.093 16.609 1.00 31.61 118 GLY A O 1
ATOM 919 N N . GLY A 1 122 ? 15.318 -13.272 15.129 1.00 26.91 119 GLY A N 1
ATOM 920 C CA . GLY A 1 122 ? 16.213 -13.626 14.040 1.00 20.81 119 GLY A CA 1
ATOM 921 C C . GLY A 1 122 ? 15.839 -12.917 12.745 1.00 22.29 119 GLY A C 1
ATOM 922 O O . GLY A 1 122 ? 15.106 -11.921 12.754 1.00 23.57 119 GLY A O 1
ATOM 923 N N . SER A 1 123 ? 16.338 -13.431 11.629 1.00 19.17 120 SER A N 1
ATOM 924 C CA . SER A 1 123 ? 15.972 -12.891 10.328 1.00 20.71 120 SER A CA 1
ATOM 925 C C . SER A 1 123 ? 16.350 -11.407 10.210 1.00 19.20 120 SER A C 1
ATOM 926 O O . SER A 1 123 ? 17.536 -11.079 10.237 1.00 18.37 120 SER A O 1
ATOM 929 N N . ILE A 1 124 ? 15.372 -10.512 10.092 1.00 17.45 121 ILE A N 1
ATOM 930 C CA . ILE A 1 124 ? 15.702 -9.095 9.898 1.00 17.89 121 ILE A CA 1
ATOM 931 C C . ILE A 1 124 ? 16.527 -8.530 11.063 1.00 17.38 121 ILE A C 1
ATOM 932 O O . ILE A 1 124 ? 17.277 -7.567 10.899 1.00 18.55 121 ILE A O 1
ATOM 937 N N . VAL A 1 125 ? 16.402 -9.149 12.232 1.00 16.05 122 VAL A N 1
ATOM 938 C CA . VAL A 1 125 ? 17.099 -8.680 13.427 1.00 16.55 122 VAL A CA 1
ATOM 939 C C . VAL A 1 125 ? 18.599 -8.559 13.175 1.00 19.03 122 VAL A C 1
ATOM 940 O O . VAL A 1 125 ? 19.242 -7.591 13.591 1.00 20.72 122 VAL A O 1
ATOM 944 N N . THR A 1 126 ? 19.151 -9.532 12.462 1.00 17.01 123 THR A N 1
ATOM 945 C CA . THR A 1 126 ? 20.579 -9.529 12.175 1.00 18.38 123 THR A CA 1
ATOM 946 C C . THR A 1 126 ? 20.803 -9.145 10.720 1.00 21.59 123 THR A C 1
ATOM 947 O O . THR A 1 126 ? 21.824 -9.493 10.126 1.00 21.54 123 THR A O 1
ATOM 951 N N . ASP A 1 127 ? 19.834 -8.441 10.139 1.00 19.41 124 ASP A N 1
ATOM 952 C CA . ASP A 1 127 ? 19.912 -8.064 8.723 1.00 19.29 124 ASP A CA 1
ATOM 953 C C . ASP A 1 127 ? 20.074 -9.279 7.820 1.00 23.75 124 ASP A C 1
ATOM 954 O O . ASP A 1 127 ? 20.728 -9.204 6.782 1.00 19.94 124 ASP A O 1
ATOM 959 N N . PHE A 1 128 ? 19.462 -10.389 8.232 1.00 21.33 125 PHE A N 1
ATOM 960 C CA . PHE A 1 128 ? 19.412 -11.614 7.445 1.00 17.77 125 PHE A CA 1
ATOM 961 C C . PHE A 1 128 ? 20.774 -12.272 7.291 1.00 25.09 125 PHE A C 1
ATOM 962 O O . PHE A 1 128 ? 20.961 -13.099 6.403 1.00 26.16 125 PHE A O 1
ATOM 970 N N . LYS A 1 129 ? 21.716 -11.906 8.158 1.00 22.20 126 LYS A N 1
ATOM 971 C CA . LYS A 1 129 ? 23.068 -12.457 8.109 1.00 20.64 126 LYS A CA 1
ATOM 972 C C . LYS A 1 129 ? 23.316 -13.371 9.298 1.00 25.24 126 LYS A C 1
ATOM 973 O O . LYS A 1 129 ? 22.712 -13.189 10.359 1.00 25.39 126 LYS A O 1
ATOM 979 N N . PRO A 1 130 ? 24.203 -14.368 9.130 1.00 27.60 127 PRO A N 1
ATOM 980 C CA . PRO A 1 130 ? 24.497 -15.271 10.245 1.00 26.79 127 PRO A CA 1
ATOM 981 C C . PRO A 1 130 ? 25.349 -14.532 11.253 1.00 27.91 127 PRO A C 1
ATOM 982 O O . PRO A 1 130 ? 26.120 -13.667 10.846 1.00 26.16 127 PRO A O 1
ATOM 986 N N . VAL A 1 131 ? 25.227 -14.865 12.535 1.00 26.63 128 VAL A N 1
ATOM 987 C CA . VAL A 1 131 ? 26.038 -14.225 13.566 1.00 25.40 128 VAL A CA 1
ATOM 988 C C . VAL A 1 131 ? 26.524 -15.227 14.613 1.00 29.12 128 VAL A C 1
ATOM 989 O O . VAL A 1 131 ? 25.992 -16.324 14.725 1.00 32.83 128 VAL A O 1
ATOM 993 N N . ASN A 1 132 ? 27.540 -14.829 15.371 1.00 27.93 129 ASN A N 1
ATOM 994 C CA . ASN A 1 132 ? 27.947 -15.528 16.587 1.00 29.34 129 ASN A CA 1
ATOM 995 C C . ASN A 1 132 ? 27.129 -14.924 17.724 1.00 29.42 129 ASN A C 1
ATOM 996 O O . ASN A 1 132 ? 27.437 -13.828 18.187 1.00 26.48 129 ASN A O 1
ATOM 1001 N N . TRP A 1 133 ? 26.078 -15.610 18.167 1.00 27.40 130 TRP A N 1
ATOM 1002 C CA . TRP A 1 133 ? 25.103 -14.968 19.065 1.00 28.73 130 TRP A CA 1
ATOM 1003 C C . TRP A 1 133 ? 25.710 -14.369 20.326 1.00 28.17 130 TRP A C 1
ATOM 1004 O O . TRP A 1 133 ? 25.389 -13.236 20.693 1.00 26.68 130 TRP A O 1
ATOM 1015 N N . ALA A 1 134 ? 26.590 -15.125 20.980 1.00 23.18 131 ALA A N 1
ATOM 1016 C CA . ALA A 1 134 ? 27.137 -14.703 22.259 1.00 25.73 131 ALA A CA 1
ATOM 1017 C C . ALA A 1 134 ? 27.863 -13.365 22.126 1.00 29.41 131 ALA A C 1
ATOM 1018 O O . ALA A 1 134 ? 27.727 -12.492 22.980 1.00 35.42 131 ALA A O 1
ATOM 1020 N N . GLU A 1 135 ? 28.626 -13.208 21.049 1.00 28.21 132 GLU A N 1
ATOM 1021 C CA . GLU A 1 135 ? 29.355 -11.969 20.798 1.00 32.96 132 GLU A CA 1
ATOM 1022 C C . GLU A 1 135 ? 28.418 -10.894 20.265 1.00 29.07 132 GLU A C 1
ATOM 1023 O O . GLU A 1 135 ? 28.506 -9.724 20.639 1.00 28.33 132 GLU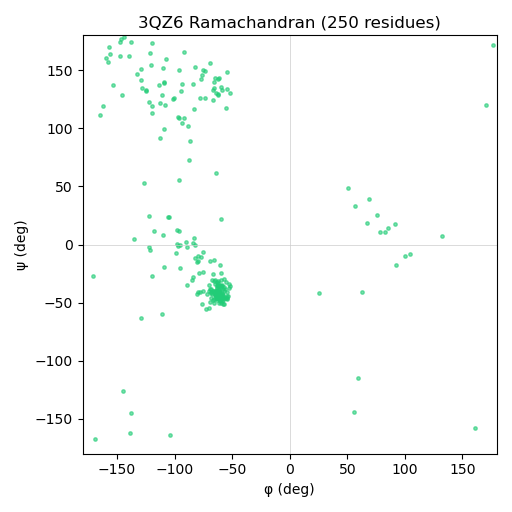 A O 1
ATOM 1029 N N . TRP A 1 136 ? 27.520 -11.298 19.378 1.00 26.84 133 TRP A N 1
ATOM 1030 C CA . TRP A 1 136 ? 26.690 -10.338 18.658 1.00 25.62 133 TRP A CA 1
ATOM 1031 C C . TRP A 1 136 ? 25.773 -9.533 19.577 1.00 21.75 133 TRP A C 1
ATOM 1032 O O . TRP A 1 136 ? 25.657 -8.329 19.420 1.00 24.59 133 TRP A O 1
ATOM 1043 N N . VAL A 1 137 ? 25.133 -10.179 20.547 1.00 22.71 134 VAL A N 1
ATOM 1044 C CA . VAL A 1 137 ? 24.253 -9.431 21.448 1.00 22.85 134 VAL A CA 1
ATOM 1045 C C . VAL A 1 137 ? 25.029 -8.393 22.267 1.00 30.47 134 VAL A C 1
ATOM 1046 O O . VAL A 1 137 ? 24.516 -7.311 22.543 1.00 31.45 134 VAL A O 1
ATOM 1050 N N . GLN A 1 138 ? 26.267 -8.714 22.635 1.00 29.61 135 GLN A N 1
ATOM 1051 C CA . GLN A 1 138 ? 27.086 -7.781 23.407 1.00 27.54 135 GLN A CA 1
ATOM 1052 C C . GLN A 1 138 ? 27.469 -6.587 22.568 1.00 24.15 135 GLN A C 1
ATOM 1053 O O . GLN A 1 138 ? 27.391 -5.445 23.026 1.00 31.85 135 GLN A O 1
ATOM 1059 N N . GLU A 1 139 ? 27.912 -6.851 21.343 1.00 23.02 136 GLU A N 1
ATOM 1060 C CA . GLU A 1 139 ? 28.274 -5.770 20.434 1.00 29.78 136 GLU A CA 1
ATOM 1061 C C . GLU A 1 139 ? 27.071 -4.902 20.072 1.00 27.19 136 GLU A C 1
ATOM 1062 O O . GLU A 1 139 ? 27.178 -3.683 20.024 1.00 26.96 136 GLU A O 1
ATOM 1068 N N . ARG A 1 140 ? 25.926 -5.521 19.811 1.00 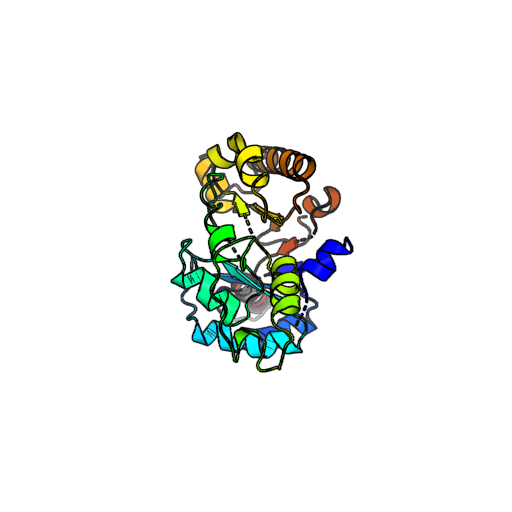25.11 137 ARG A N 1
ATOM 1069 C CA . ARG A 1 140 ? 24.749 -4.736 19.445 1.00 22.19 137 ARG A CA 1
ATOM 1070 C C . ARG A 1 140 ? 24.314 -3.827 20.605 1.00 24.85 137 ARG A C 1
ATOM 1071 O O . ARG A 1 140 ? 23.931 -2.677 20.390 1.00 21.46 137 ARG A O 1
ATOM 1079 N N . ASN A 1 141 ? 24.377 -4.330 21.836 1.00 23.73 138 ASN A N 1
ATOM 1080 C CA . ASN A 1 141 ? 24.009 -3.503 22.988 1.00 23.70 138 ASN A CA 1
ATOM 1081 C C . ASN A 1 141 ? 24.811 -2.201 23.025 1.00 25.04 138 ASN A C 1
ATOM 1082 O O . ASN A 1 141 ? 24.315 -1.175 23.480 1.00 28.61 138 ASN A O 1
ATOM 1087 N N . ASP A 1 142 ? 26.053 -2.247 22.545 1.00 21.24 139 ASP A N 1
ATOM 1088 C CA . ASP A 1 142 ? 26.915 -1.058 22.537 1.00 26.04 139 ASP A CA 1
ATOM 1089 C C . ASP A 1 142 ? 26.579 -0.074 21.421 1.00 25.97 139 ASP A C 1
ATOM 1090 O O . ASP A 1 142 ? 27.091 1.042 21.401 1.00 28.05 139 ASP A O 1
ATOM 1095 N N . GLU A 1 143 ? 25.736 -0.487 20.481 1.00 19.12 140 GLU A N 1
ATOM 1096 C CA . GLU A 1 143 ? 25.438 0.347 19.308 1.00 22.53 140 GLU A CA 1
ATOM 1097 C C . GLU A 1 143 ? 24.023 0.953 19.289 1.00 25.71 140 GLU A C 1
ATOM 1098 O O . GLU A 1 143 ? 23.764 1.919 18.559 1.00 25.49 140 GLU A O 1
ATOM 1104 N N . ILE A 1 144 ? 23.116 0.374 20.068 1.00 24.43 141 ILE A N 1
ATOM 1105 C CA . ILE A 1 144 ? 21.761 0.920 20.230 1.00 25.00 141 ILE A CA 1
ATOM 1106 C C . ILE A 1 144 ? 21.831 2.340 20.790 1.00 23.75 141 ILE A C 1
ATOM 1107 O O . ILE A 1 144 ? 22.573 2.598 21.732 1.00 23.27 141 ILE A O 1
ATOM 1112 N N . PHE A 1 145 ? 21.042 3.252 20.225 1.00 21.63 142 PHE A N 1
ATOM 1113 C CA . PHE A 1 145 ? 21.126 4.669 20.575 1.00 20.19 142 PHE A CA 1
ATOM 1114 C C . PHE A 1 145 ? 19.863 5.139 21.295 1.00 24.16 142 PHE A C 1
ATOM 1115 O O . PHE A 1 145 ? 18.765 5.029 20.757 1.00 20.56 142 PHE A O 1
ATOM 1123 N N . ILE A 1 146 ? 20.015 5.662 22.507 1.00 21.39 143 ILE A N 1
ATOM 1124 C CA . ILE A 1 146 ? 18.870 6.154 23.269 1.00 20.78 143 ILE A CA 1
ATOM 1125 C C . ILE A 1 146 ? 19.047 7.630 23.573 1.00 26.22 143 ILE A C 1
ATOM 1126 O O . ILE A 1 146 ? 20.030 8.018 24.200 1.00 25.12 143 ILE A O 1
ATOM 1139 N N . ALA A 1 148 ? 17.237 11.174 25.196 1.00 21.13 145 ALA A N 1
ATOM 1140 C CA . ALA A 1 148 ? 16.133 11.766 25.954 1.00 23.54 145 ALA A CA 1
ATOM 1141 C C . ALA A 1 148 ? 15.791 13.155 25.425 1.00 22.64 145 ALA A C 1
ATOM 1142 O O . ALA A 1 148 ? 16.663 14.002 25.268 1.00 23.84 145 ALA A O 1
ATOM 1144 N N . GLN A 1 149 ? 14.519 13.386 25.134 1.00 20.77 146 GLN A N 1
ATOM 1145 C CA . GLN A 1 149 ? 14.095 14.717 24.746 1.00 18.46 146 GLN A CA 1
ATOM 1146 C C . GLN A 1 149 ? 13.440 15.424 25.927 1.00 24.86 146 GLN A C 1
ATOM 1147 O O . GLN A 1 149 ? 12.516 14.900 26.536 1.00 24.96 146 GLN A O 1
ATOM 1153 N N . ILE A 1 150 ? 13.938 16.615 26.246 1.00 22.61 147 ILE A N 1
ATOM 1154 C CA . ILE A 1 150 ? 13.493 17.364 27.415 1.00 22.55 147 ILE A CA 1
ATOM 1155 C C . ILE A 1 150 ? 12.529 18.469 27.009 1.00 23.11 147 ILE A C 1
ATOM 1156 O O . ILE A 1 150 ? 12.856 19.305 26.165 1.00 24.76 147 ILE A O 1
ATOM 1161 N N . GLU A 1 151 ? 11.344 18.480 27.608 1.00 23.76 148 GLU A N 1
ATOM 1162 C CA . GLU A 1 151 ? 10.315 19.450 27.239 1.00 25.02 148 GLU A CA 1
ATOM 1163 C C . GLU A 1 151 ? 9.615 20.086 28.439 1.00 24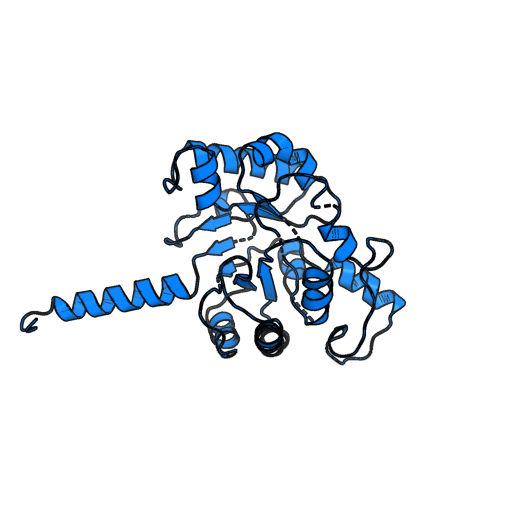.36 148 GLU A C 1
ATOM 1164 O O . GLU A 1 151 ? 8.662 20.838 28.262 1.00 26.61 148 GLU A O 1
ATOM 1170 N N . HIS A 1 152 ? 10.062 19.772 29.650 1.00 21.84 149 HIS A N 1
ATOM 1171 C CA . HIS A 1 152 ? 9.373 20.240 30.853 1.00 27.02 149 HIS A CA 1
ATOM 1172 C C . HIS A 1 152 ? 10.351 20.897 31.811 1.00 27.69 149 HIS A C 1
ATOM 1173 O O . HIS A 1 152 ? 11.478 20.433 31.974 1.00 26.60 149 HIS A O 1
ATOM 1180 N N . VAL A 1 153 ? 9.914 21.976 32.449 1.00 24.71 150 VAL A N 1
ATOM 1181 C CA . VAL A 1 153 ? 10.714 22.635 33.478 1.00 26.36 150 VAL A CA 1
ATOM 1182 C C . VAL A 1 153 ? 11.094 21.658 34.587 1.00 29.79 150 VAL A C 1
ATOM 1183 O O . VAL A 1 153 ? 12.202 21.696 35.117 1.00 33.52 150 VAL A O 1
ATOM 1187 N N . LYS A 1 154 ? 10.164 20.777 34.928 1.00 32.14 151 LYS A N 1
ATOM 1188 C CA . LYS A 1 154 ? 10.391 19.782 35.970 1.00 39.34 151 LYS A CA 1
ATOM 1189 C C . LYS A 1 154 ? 11.520 18.819 35.588 1.00 33.37 151 LYS A C 1
ATOM 1190 O O . LYS A 1 154 ? 12.309 18.392 36.440 1.00 29.56 151 LYS A O 1
ATOM 1196 N N . ALA A 1 155 ? 11.599 18.480 34.306 1.00 22.21 152 ALA A N 1
ATOM 1197 C CA . ALA A 1 155 ? 12.661 17.599 33.830 1.00 25.25 152 ALA A CA 1
ATOM 1198 C C . ALA A 1 155 ? 14.004 18.311 33.920 1.00 26.91 152 ALA A C 1
ATOM 1199 O O . ALA A 1 155 ? 15.016 17.715 34.296 1.00 28.04 152 ALA A O 1
ATOM 1201 N N . VAL A 1 156 ? 14.014 19.591 33.571 1.00 25.74 153 VAL A N 1
ATOM 1202 C CA . VAL A 1 156 ? 15.228 20.388 33.695 1.00 28.95 153 VAL A CA 1
ATOM 1203 C C . VAL A 1 156 ? 15.719 20.407 35.146 1.00 31.91 153 VAL A C 1
ATOM 1204 O O . VAL A 1 156 ? 16.911 20.233 35.419 1.00 28.67 153 VAL A O 1
ATOM 1208 N N . GLU A 1 157 ? 14.793 20.603 36.077 1.00 30.09 154 GLU A N 1
ATOM 1209 C CA . GLU A 1 157 ? 15.136 20.616 37.496 1.00 37.99 154 GLU A CA 1
ATOM 1210 C C . GLU A 1 157 ? 15.671 19.265 37.963 1.00 38.89 154 GLU A C 1
ATOM 1211 O O . GLU A 1 157 ? 16.521 19.197 38.845 1.00 38.69 154 GLU A O 1
ATOM 1217 N N . ASP A 1 158 ? 15.173 18.187 37.365 1.00 33.59 155 ASP A N 1
ATOM 1218 C CA . ASP A 1 158 ? 15.555 16.847 37.790 1.00 35.16 155 ASP A CA 1
ATOM 1219 C C . ASP A 1 158 ? 16.520 16.199 36.801 1.00 32.83 155 ASP A C 1
ATOM 1220 O O . ASP A 1 158 ? 16.646 14.972 36.749 1.00 30.19 155 ASP A O 1
ATOM 1225 N N . ILE A 1 159 ? 17.221 17.027 36.036 1.00 28.14 156 ILE A N 1
ATOM 1226 C CA . ILE A 1 159 ? 17.969 16.536 34.883 1.00 30.13 156 ILE A CA 1
ATOM 1227 C C . ILE A 1 159 ? 19.102 15.562 35.238 1.00 27.15 156 ILE A C 1
ATOM 1228 O O . ILE A 1 159 ? 19.350 14.606 34.514 1.00 24.55 156 ILE A O 1
ATOM 1233 N N . ASP A 1 160 ? 19.795 15.793 36.345 1.00 26.84 157 ASP A N 1
ATOM 1234 C CA . ASP A 1 160 ? 20.904 14.909 36.691 1.00 30.09 157 ASP A CA 1
ATOM 1235 C C . ASP A 1 160 ? 20.426 13.475 36.918 1.00 31.80 157 ASP A C 1
ATOM 1236 O O . ASP A 1 160 ? 21.076 12.522 36.501 1.00 34.19 157 ASP A O 1
ATOM 1241 N N . SER A 1 161 ? 19.287 13.335 37.585 1.00 27.93 158 SER A N 1
ATOM 1242 C CA . SER A 1 161 ? 18.691 12.029 37.814 1.00 30.48 158 SER A CA 1
ATOM 1243 C C . SER A 1 161 ? 18.310 11.365 36.483 1.00 26.19 158 SER A C 1
ATOM 1244 O O . SER A 1 161 ? 18.520 10.172 36.274 1.00 27.53 158 SER A O 1
ATOM 1247 N N . ILE A 1 162 ? 17.755 12.141 35.572 1.00 26.69 159 ILE A N 1
ATOM 1248 C CA . ILE A 1 162 ? 17.358 11.571 34.291 1.00 26.03 159 ILE A CA 1
ATOM 1249 C C . ILE A 1 162 ? 18.572 11.094 33.496 1.00 28.02 159 ILE A C 1
ATOM 1250 O O . ILE A 1 162 ? 18.584 9.975 32.984 1.00 24.86 159 ILE A O 1
ATOM 1255 N N . LEU A 1 163 ? 19.603 11.930 33.420 1.00 28.57 160 LEU A N 1
ATOM 1256 C CA . LEU A 1 163 ? 20.771 11.625 32.591 1.00 29.35 160 LEU A CA 1
ATOM 1257 C C . LEU A 1 163 ? 21.773 10.651 33.217 1.00 30.55 160 LEU A C 1
ATOM 1258 O O . LEU A 1 163 ? 22.684 10.186 32.536 1.00 33.60 160 LEU A O 1
ATOM 1263 N N . ALA A 1 164 ? 21.611 10.340 34.502 1.00 23.04 161 ALA A N 1
ATOM 1264 C CA . ALA A 1 164 ? 22.513 9.404 35.171 1.00 23.66 161 ALA A CA 1
ATOM 1265 C C . ALA A 1 164 ? 22.140 7.945 34.908 1.00 28.26 161 ALA A C 1
ATOM 1266 O O . ALA A 1 164 ? 22.906 7.038 35.217 1.00 32.46 161 ALA A O 1
ATOM 1268 N N . VAL A 1 165 ? 20.957 7.715 34.347 1.00 27.83 162 VAL A N 1
ATOM 1269 C CA . VAL A 1 165 ? 20.526 6.354 34.055 1.00 28.60 162 VAL A CA 1
ATOM 1270 C C . VAL A 1 165 ? 21.481 5.715 33.052 1.00 28.46 162 VAL A C 1
ATOM 1271 O O . VAL A 1 165 ? 21.783 6.297 32.014 1.00 30.42 162 VAL A O 1
ATOM 1275 N N . GLN A 1 166 ? 21.967 4.525 33.378 1.00 26.56 163 GLN A N 1
ATOM 1276 C CA . GLN A 1 166 ? 22.872 3.798 32.497 1.00 31.27 163 GLN A CA 1
ATOM 1277 C C . GLN A 1 166 ? 22.162 3.425 31.190 1.00 26.56 163 GLN A C 1
ATOM 1278 O O . GLN A 1 166 ? 21.044 2.906 31.200 1.00 24.03 163 GLN A O 1
ATOM 1284 N N . GLY A 1 167 ? 22.802 3.714 30.066 1.00 24.68 164 GLY A N 1
ATOM 1285 C CA . GLY A 1 167 ? 22.203 3.430 28.775 1.00 26.89 164 GLY A CA 1
ATOM 1286 C C . GLY A 1 167 ? 21.667 4.669 28.080 1.00 29.37 164 GLY A C 1
ATOM 1287 O O . GLY A 1 167 ? 21.264 4.603 26.927 1.00 29.77 164 GLY A O 1
ATOM 1288 N N . VAL A 1 168 ? 21.654 5.807 28.766 1.00 29.23 165 VAL A N 1
ATOM 1289 C CA . VAL A 1 168 ? 21.212 7.038 28.113 1.00 27.86 165 VAL A CA 1
ATOM 1290 C C . VAL A 1 168 ? 22.373 7.631 27.335 1.00 27.49 165 VAL A C 1
ATOM 1291 O O . VAL A 1 168 ? 23.380 8.019 27.917 1.00 25.39 165 VAL A O 1
ATOM 1295 N N . ASP A 1 169 ? 22.235 7.718 26.018 1.00 23.87 166 ASP A N 1
ATOM 1296 C CA . ASP A 1 169 ? 23.360 8.132 25.181 1.00 24.70 166 ASP A CA 1
ATOM 1297 C C . ASP A 1 169 ? 23.445 9.640 24.987 1.00 28.80 166 ASP A C 1
ATOM 1298 O O . ASP A 1 169 ? 24.537 10.202 24.905 1.00 25.14 166 ASP A O 1
ATOM 1303 N N . ALA A 1 170 ? 22.297 10.303 24.919 1.00 22.61 167 ALA A N 1
ATOM 1304 C CA . ALA A 1 170 ? 22.297 11.700 24.518 1.00 20.41 167 ALA A CA 1
ATOM 1305 C C . ALA A 1 170 ? 21.061 12.418 25.034 1.00 21.91 167 ALA A C 1
ATOM 1306 O O . ALA A 1 170 ? 20.082 11.779 25.432 1.00 21.43 167 ALA A O 1
ATOM 1308 N N . VAL A 1 171 ? 21.104 13.747 25.025 1.00 19.38 168 VAL A N 1
ATOM 1309 C CA . VAL A 1 171 ? 19.948 14.534 25.435 1.00 21.22 168 VAL A CA 1
ATOM 1310 C C . VAL A 1 171 ? 19.680 15.632 24.406 1.00 22.85 168 VAL A C 1
ATOM 1311 O O . VAL A 1 171 ? 20.606 16.156 23.784 1.00 22.95 168 VAL A O 1
ATOM 1315 N N . ILE A 1 172 ? 18.407 15.959 24.214 1.00 23.17 169 ILE A N 1
ATOM 1316 C CA . ILE A 1 172 ? 18.020 16.993 23.267 1.00 23.95 169 ILE A CA 1
ATOM 1317 C C . ILE A 1 172 ? 16.774 17.706 23.808 1.00 24.44 169 ILE A C 1
ATOM 1318 O O . ILE A 1 172 ? 16.264 17.342 24.867 1.00 25.08 169 ILE A O 1
ATOM 1323 N N . PHE A 1 173 ? 16.307 18.734 23.108 1.00 20.15 170 PHE A N 1
ATOM 1324 C CA . PHE A 1 173 ? 15.162 19.516 23.568 1.00 20.51 170 PHE A CA 1
ATOM 1325 C C . PHE A 1 173 ? 14.003 19.497 22.585 1.00 25.81 170 PHE A C 1
ATOM 1326 O O . PHE A 1 173 ? 14.199 19.315 21.378 1.00 21.47 170 PHE A O 1
ATOM 1334 N N . GLY A 1 174 ? 12.801 19.707 23.114 1.00 21.53 171 GLY A N 1
ATOM 1335 C CA . GLY A 1 174 ? 11.627 19.990 22.301 1.00 25.33 171 GLY A CA 1
ATOM 1336 C C . GLY A 1 174 ? 11.227 21.422 22.604 1.00 27.66 171 GLY A C 1
ATOM 1337 O O . GLY A 1 174 ? 10.488 21.678 23.550 1.00 26.44 171 GLY A O 1
ATOM 1338 N N . PRO A 1 175 ? 11.740 22.373 21.818 1.00 25.95 172 PRO A N 1
ATOM 1339 C CA . PRO A 1 175 ? 11.613 23.792 22.190 1.00 26.72 172 PRO A CA 1
ATOM 1340 C C . PRO A 1 175 ? 10.168 24.288 22.273 1.00 29.44 172 PRO A C 1
ATOM 1341 O O . PRO A 1 175 ? 9.858 25.119 23.125 1.00 28.72 172 PRO A O 1
ATOM 1345 N N . ARG A 1 176 ? 9.292 23.801 21.403 1.00 25.12 173 ARG A N 1
ATOM 1346 C CA . ARG A 1 176 ? 7.924 24.291 21.406 1.00 23.05 173 ARG A CA 1
ATOM 1347 C C . ARG A 1 176 ? 7.214 23.913 22.705 1.00 27.07 173 ARG A C 1
ATOM 1348 O O . ARG A 1 176 ? 6.612 24.766 23.361 1.00 27.70 173 ARG A O 1
ATOM 1356 N N . ASP A 1 177 ? 7.279 22.637 23.075 1.00 23.29 174 ASP A N 1
ATOM 1357 C CA . ASP A 1 177 ? 6.653 22.191 24.320 1.00 23.90 174 ASP A CA 1
ATOM 1358 C C . ASP A 1 177 ? 7.326 22.841 25.529 1.00 27.13 174 ASP A C 1
ATOM 1359 O O . ASP A 1 177 ? 6.658 23.224 26.487 1.00 26.49 174 ASP A O 1
ATOM 1364 N N . LEU A 1 178 ? 8.649 22.954 25.492 1.00 22.56 175 LEU A N 1
ATOM 1365 C CA . LEU A 1 178 ? 9.364 23.553 26.612 1.00 23.71 175 LEU A CA 1
ATOM 1366 C C . LEU A 1 178 ? 8.943 25.002 26.788 1.00 26.84 175 LEU A C 1
ATOM 1367 O O . LEU A 1 178 ? 8.642 25.437 27.898 1.00 23.91 175 LEU A O 1
ATOM 1372 N N . SER A 1 179 ? 8.912 25.753 25.690 1.00 27.84 176 SER A N 1
ATOM 1373 C CA . SER A 1 179 ? 8.462 27.140 25.756 1.00 25.31 176 SER A CA 1
ATOM 1374 C C . SER A 1 179 ? 7.033 27.181 26.290 1.00 27.00 176 SER A C 1
ATOM 1375 O O . SER A 1 179 ? 6.668 28.077 27.042 1.00 27.35 176 SER A O 1
ATOM 1378 N N . ASN A 1 180 ? 6.229 26.190 25.924 1.00 25.97 177 ASN A N 1
ATOM 1379 C CA . ASN A 1 180 ? 4.872 26.125 26.445 1.00 26.22 177 ASN A CA 1
ATOM 1380 C C . ASN A 1 180 ? 4.883 25.928 27.949 1.00 30.11 177 ASN A C 1
ATOM 1381 O O . ASN A 1 180 ? 4.119 26.572 28.670 1.00 27.10 177 ASN A O 1
ATOM 1386 N N . ASP A 1 181 ? 5.755 25.042 28.423 1.00 29.91 178 ASP A N 1
ATOM 1387 C CA . ASP A 1 181 ? 5.826 24.763 29.852 1.00 30.92 178 ASP A CA 1
ATOM 1388 C C . ASP A 1 181 ? 6.330 25.981 30.627 1.00 34.36 178 ASP A C 1
ATOM 1389 O O . ASP A 1 181 ? 6.040 26.125 31.811 1.00 29.49 178 ASP A O 1
ATOM 1394 N N . LEU A 1 182 ? 7.086 26.850 29.960 1.00 29.20 179 LEU A N 1
ATOM 1395 C CA . LEU A 1 182 ? 7.570 28.084 30.582 1.00 31.05 179 LEU A CA 1
ATOM 1396 C C . LEU A 1 182 ? 6.526 29.196 30.517 1.00 34.71 179 LEU A C 1
ATOM 1397 O O . LEU A 1 182 ? 6.773 30.317 30.960 1.00 34.47 179 LEU A O 1
ATOM 1402 N N . GLY A 1 183 ? 5.365 28.885 29.948 1.00 35.76 180 GLY A N 1
ATOM 1403 C CA . GLY A 1 183 ? 4.297 29.859 29.822 1.00 33.55 180 GLY A CA 1
ATOM 1404 C C . GLY A 1 183 ? 4.497 30.836 28.677 1.00 35.72 180 GLY A C 1
ATOM 1405 O O . GLY A 1 183 ? 3.771 31.817 28.573 1.00 35.38 180 GLY A O 1
ATOM 1406 N N . ILE A 1 184 ? 5.473 30.567 27.812 1.00 28.21 181 ILE A N 1
ATOM 1407 C CA . ILE A 1 184 ? 5.741 31.427 26.662 1.00 25.59 181 ILE A CA 1
ATOM 1408 C C . ILE A 1 184 ? 5.747 30.612 25.360 1.00 29.63 181 ILE A C 1
ATOM 1409 O O . ILE A 1 184 ? 6.697 30.660 24.582 1.00 29.45 181 ILE A O 1
ATOM 1414 N N . ILE A 1 185 ? 4.678 29.860 25.131 1.00 30.37 182 ILE A N 1
ATOM 1415 C CA . ILE A 1 185 ? 4.635 28.940 24.007 1.00 30.60 182 ILE A CA 1
ATOM 1416 C C . ILE A 1 185 ? 5.002 29.631 22.697 1.00 29.79 182 ILE A C 1
ATOM 1417 O O . ILE A 1 185 ? 4.476 30.697 22.374 1.00 27.83 182 ILE A O 1
ATOM 1422 N N . GLY A 1 186 ? 5.920 29.025 21.949 1.00 26.46 183 GLY A N 1
ATOM 1423 C CA . GLY A 1 186 ? 6.264 29.521 20.628 1.00 28.57 183 GLY A CA 1
ATOM 1424 C C . GLY A 1 186 ? 7.427 30.497 20.618 1.00 32.90 183 GLY A C 1
ATOM 1425 O O . GLY A 1 186 ? 8.025 30.746 19.573 1.00 31.70 183 GLY A O 1
ATOM 1426 N N . GLN A 1 187 ? 7.758 31.052 21.780 1.00 30.36 184 GLN A N 1
ATOM 1427 C CA . GLN A 1 187 ? 8.882 31.980 21.871 1.00 31.04 184 GLN A CA 1
ATOM 1428 C C . GLN A 1 187 ? 10.149 31.176 22.116 1.00 33.33 184 GLN A C 1
ATOM 1429 O O . GLN A 1 187 ? 10.705 31.177 23.217 1.00 31.82 184 GLN A O 1
ATOM 1435 N N . THR A 1 188 ? 10.598 30.479 21.078 1.00 30.43 185 THR A N 1
ATOM 1436 C CA . THR A 1 188 ? 11.643 29.476 21.249 1.00 31.92 185 THR A CA 1
ATOM 1437 C C . THR A 1 188 ? 13.043 30.074 21.273 1.00 31.93 185 THR A C 1
ATOM 1438 O O . THR A 1 188 ? 14.026 29.352 21.413 1.00 34.53 185 THR A O 1
ATOM 1442 N N . GLU A 1 189 ? 13.138 31.393 21.133 1.00 34.17 186 GLU A N 1
ATOM 1443 C CA . GLU A 1 189 ? 14.436 32.050 21.217 1.00 32.95 186 GLU A CA 1
ATOM 1444 C C . GLU A 1 189 ? 14.548 32.885 22.493 1.00 37.97 186 GLU A C 1
ATOM 1445 O O . GLU A 1 189 ? 15.518 33.611 22.685 1.00 38.04 186 GLU A O 1
ATOM 1451 N N . HIS A 1 190 ? 13.560 32.750 23.372 1.00 34.10 187 HIS A N 1
ATOM 1452 C CA . HIS A 1 190 ? 13.536 33.480 24.640 1.00 30.88 187 HI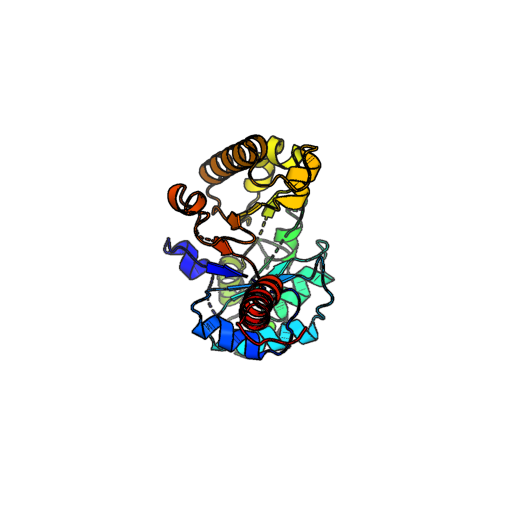S A CA 1
ATOM 1453 C C . HIS A 1 190 ? 14.715 33.105 25.543 1.00 38.07 187 HIS A C 1
ATOM 1454 O O . HIS A 1 190 ? 15.122 31.946 25.602 1.00 39.53 187 HIS A O 1
ATOM 1461 N N . PRO A 1 191 ? 15.273 34.092 26.256 1.00 39.55 188 PRO A N 1
ATOM 1462 C CA . PRO A 1 191 ? 16.376 33.817 27.180 1.00 40.08 188 PRO A CA 1
ATOM 1463 C C . PRO A 1 191 ? 16.059 32.707 28.184 1.00 38.03 188 PRO A C 1
ATOM 1464 O O . PRO A 1 191 ? 16.955 31.928 28.504 1.00 37.59 188 PRO A O 1
ATOM 1468 N N . LYS A 1 192 ? 14.821 32.630 28.669 1.00 33.63 189 LYS A N 1
ATOM 1469 C CA . LYS A 1 192 ? 14.447 31.580 29.624 1.00 34.35 189 LYS A CA 1
ATOM 1470 C C . LYS A 1 192 ? 14.626 30.181 29.029 1.00 34.00 189 LYS A C 1
ATOM 1471 O O . LYS A 1 192 ? 14.979 29.233 29.728 1.00 35.18 189 LYS A O 1
ATOM 1477 N N . VAL A 1 193 ? 14.374 30.054 27.732 1.00 31.89 190 VAL A N 1
ATOM 1478 C CA . VAL A 1 193 ? 14.551 28.779 27.058 1.00 27.31 190 VAL A CA 1
ATOM 1479 C C . VAL A 1 193 ? 16.034 28.405 27.034 1.00 26.99 190 VAL A C 1
ATOM 1480 O O . VAL A 1 193 ? 16.405 27.287 27.379 1.00 29.34 190 VAL A O 1
ATOM 1484 N N . TYR A 1 194 ? 16.882 29.350 26.645 1.00 26.75 191 TYR A N 1
ATOM 1485 C CA . TYR A 1 194 ? 18.322 29.113 26.638 1.00 30.43 191 TYR A CA 1
ATOM 1486 C C . TYR A 1 194 ? 18.909 28.819 28.031 1.00 30.07 191 TYR A C 1
ATOM 1487 O O . TYR A 1 194 ? 19.844 28.031 28.158 1.00 30.66 191 TYR A O 1
ATOM 1496 N N . GLU A 1 195 ? 18.348 29.426 29.071 1.00 30.13 192 GLU A N 1
ATOM 1497 C CA . GLU A 1 195 ? 18.749 29.096 30.441 1.00 33.26 192 GLU A CA 1
ATOM 1498 C C . GLU A 1 195 ? 18.539 27.613 30.712 1.00 33.78 192 GLU A C 1
ATOM 1499 O O . GLU A 1 195 ? 19.407 26.950 31.279 1.00 29.53 192 GLU A O 1
ATOM 1505 N N . CYS A 1 196 ? 17.374 27.095 30.319 1.00 27.54 193 CYS A N 1
ATOM 1506 C CA . CYS A 1 196 ? 17.100 25.668 30.454 1.00 28.73 193 CYS A CA 1
ATOM 1507 C C . CYS A 1 196 ? 18.136 24.838 29.695 1.00 27.71 193 CYS A C 1
ATOM 1508 O O . CYS A 1 196 ? 18.680 23.865 30.221 1.00 28.16 193 CYS A O 1
ATOM 1511 N N . TYR A 1 197 ? 18.403 25.214 28.450 1.00 26.78 194 TYR A N 1
ATOM 1512 C CA . TYR A 1 197 ? 19.375 24.473 27.649 1.00 22.19 194 TYR A CA 1
ATOM 1513 C C . TYR A 1 197 ? 20.700 24.382 28.390 1.00 25.82 194 TYR A C 1
ATOM 1514 O O . TYR A 1 197 ? 21.306 23.313 28.474 1.00 29.18 194 TYR A O 1
ATOM 1523 N N . GLU A 1 198 ? 21.150 25.520 28.917 1.00 28.55 195 GLU A N 1
ATOM 1524 C CA . GLU A 1 198 ? 22.435 25.587 29.607 1.00 30.32 195 GLU A CA 1
ATOM 1525 C C . GLU A 1 198 ? 22.464 24.650 30.805 1.00 29.32 195 GLU A C 1
ATOM 1526 O O . GLU A 1 198 ? 23.451 23.942 31.021 1.00 31.08 195 GLU A O 1
ATOM 1532 N N . LYS A 1 199 ? 21.391 24.665 31.592 1.00 28.77 196 LYS A N 1
ATOM 1533 C CA . LYS A 1 199 ? 21.306 23.806 32.770 1.00 30.94 196 LYS A CA 1
ATOM 1534 C C . LYS A 1 199 ? 21.406 22.350 32.359 1.00 26.08 196 LYS A C 1
ATOM 1535 O O . LYS A 1 199 ? 22.094 21.561 32.996 1.00 29.30 196 LYS A O 1
ATOM 1541 N N . VAL A 1 200 ? 20.716 21.987 31.287 1.00 25.05 197 VAL A N 1
ATOM 1542 C CA . VAL A 1 200 ? 20.740 20.602 30.845 1.00 21.89 197 VAL A CA 1
ATOM 1543 C C . VAL A 1 200 ? 22.118 20.215 30.312 1.00 20.76 197 VAL A C 1
ATOM 1544 O O . VAL A 1 200 ? 22.615 19.123 30.584 1.00 26.57 197 VAL A O 1
ATOM 1548 N N . TYR A 1 201 ? 22.740 21.109 29.556 1.00 21.13 198 TYR A N 1
ATOM 1549 C CA . TYR A 1 201 ? 24.073 20.829 29.027 1.00 24.07 198 TYR A CA 1
ATOM 1550 C C . TYR A 1 201 ? 25.104 20.612 30.155 1.00 30.24 198 TYR A C 1
ATOM 1551 O O . TYR A 1 201 ? 25.957 19.725 30.077 1.00 27.99 198 TYR A O 1
ATOM 1560 N N . ARG A 1 202 ? 25.020 21.409 31.211 1.00 26.47 199 ARG A N 1
ATOM 1561 C CA . ARG A 1 202 ? 25.927 21.208 32.346 1.00 30.65 199 ARG A CA 1
ATOM 1562 C C . ARG A 1 202 ? 25.736 19.829 32.974 1.00 33.11 199 ARG A C 1
ATOM 1563 O O . ARG A 1 202 ? 26.707 19.165 33.334 1.00 31.33 199 ARG A O 1
ATOM 1571 N N . ALA A 1 203 ? 24.485 19.389 33.092 1.00 27.46 200 ALA A N 1
ATOM 1572 C CA . ALA A 1 203 ? 24.222 18.054 33.620 1.00 27.12 200 ALA A CA 1
ATOM 1573 C C . ALA A 1 203 ? 24.729 16.971 32.672 1.00 28.81 200 ALA A C 1
ATOM 1574 O O . ALA A 1 203 ? 25.278 15.953 33.105 1.00 31.79 200 ALA A O 1
ATOM 1576 N N . ALA A 1 204 ? 24.542 17.180 31.372 1.00 27.44 201 ALA A N 1
ATOM 1577 C CA . ALA A 1 204 ? 25.044 16.227 30.393 1.00 25.13 201 ALA A CA 1
ATOM 1578 C C . ALA A 1 204 ? 26.564 16.065 30.542 1.00 28.16 201 ALA A C 1
ATOM 1579 O O . ALA A 1 204 ? 27.096 14.951 30.497 1.00 29.67 201 ALA A O 1
ATOM 1581 N N . ASP A 1 205 ? 27.260 17.183 30.717 1.00 27.96 202 ASP A N 1
ATOM 1582 C CA . ASP A 1 205 ? 28.706 17.152 30.925 1.00 34.68 202 ASP A CA 1
ATOM 1583 C C . ASP A 1 205 ? 29.067 16.352 32.174 1.00 33.21 202 ASP A C 1
ATOM 1584 O O . ASP A 1 205 ? 29.961 15.506 32.140 1.00 36.99 202 ASP A O 1
ATOM 1589 N N . ARG A 1 206 ? 28.364 16.611 33.271 1.00 33.51 203 ARG A N 1
ATOM 1590 C CA . ARG A 1 206 ? 28.602 15.880 34.519 1.00 33.81 203 ARG A CA 1
ATOM 1591 C C . ARG A 1 206 ? 28.380 14.376 34.377 1.00 41.13 203 ARG A C 1
ATOM 1592 O O . ARG A 1 206 ? 29.097 13.578 34.985 1.00 36.39 203 ARG A O 1
ATOM 1600 N N . GLN A 1 207 ? 27.393 13.989 33.569 1.00 34.27 204 GLN A N 1
ATOM 1601 C CA . GLN A 1 207 ? 27.001 12.587 33.468 1.00 30.91 204 GLN A CA 1
ATOM 1602 C C . GLN A 1 207 ? 27.632 11.857 32.284 1.00 32.43 204 GLN A C 1
ATOM 1603 O O . GLN A 1 207 ? 27.388 10.669 32.090 1.00 35.55 204 GLN A O 1
ATOM 1609 N N . GLY A 1 208 ? 28.419 12.568 31.481 1.00 32.24 205 GLY A N 1
ATOM 1610 C CA . GLY A 1 208 ? 29.054 11.962 30.322 1.00 30.17 205 GLY A CA 1
ATOM 1611 C C . GLY A 1 208 ? 28.069 11.594 29.219 1.00 32.55 205 GLY A C 1
ATOM 1612 O O . GLY A 1 208 ? 28.202 10.560 28.565 1.00 30.76 205 GLY A O 1
ATOM 1613 N N . VAL A 1 209 ? 27.089 12.463 29.002 1.00 27.35 206 VAL A N 1
ATOM 1614 C CA . VAL A 1 209 ? 26.028 12.235 28.020 1.00 24.89 206 VAL A CA 1
ATOM 1615 C C . VAL A 1 209 ? 26.193 13.174 26.815 1.00 26.69 206 VAL A C 1
ATOM 1616 O O . VAL A 1 209 ? 26.528 14.343 26.972 1.00 27.47 206 VAL A O 1
ATOM 1620 N N . VAL A 1 210 ? 25.963 12.663 25.608 1.00 28.07 207 VAL A N 1
ATOM 1621 C CA . VAL A 1 210 ? 26.111 13.480 24.411 1.00 22.36 207 VAL A CA 1
ATOM 1622 C C . VAL A 1 210 ? 25.073 14.603 24.374 1.00 24.72 207 VAL A C 1
ATOM 1623 O O . VAL A 1 210 ? 23.913 14.413 24.729 1.00 25.07 207 VAL A O 1
ATOM 1627 N N . LYS A 1 211 ? 25.503 15.776 23.939 1.00 27.34 208 LYS A N 1
ATOM 1628 C CA . LYS A 1 211 ? 24.618 16.923 23.850 1.00 26.86 208 LYS A CA 1
ATOM 1629 C C . LYS A 1 211 ? 24.031 17.051 22.441 1.00 23.24 208 LYS A C 1
ATOM 1630 O O . LYS A 1 211 ? 24.749 16.943 21.450 1.00 24.98 208 LYS A O 1
ATOM 1636 N N . GLY A 1 212 ? 22.718 17.246 22.363 1.00 20.69 209 GLY A N 1
ATOM 1637 C CA . GLY A 1 212 ? 22.044 17.394 21.082 1.00 21.28 209 GLY A CA 1
ATOM 1638 C C . GLY A 1 212 ? 21.342 18.735 21.040 1.00 26.03 209 GLY A C 1
ATOM 1639 O O . GLY A 1 212 ? 21.197 19.392 22.070 1.00 24.14 209 GLY A O 1
ATOM 1640 N N . PHE A 1 213 ? 20.936 19.168 19.853 1.00 20.53 210 PHE A N 1
ATOM 1641 C CA . PHE A 1 213 ? 20.200 20.422 19.733 1.00 20.93 210 PHE A CA 1
ATOM 1642 C C . PHE A 1 213 ? 19.320 20.406 18.496 1.00 20.81 210 PHE A C 1
ATOM 1643 O O . PHE A 1 213 ? 19.748 19.972 17.430 1.00 23.00 210 PHE A O 1
ATOM 1651 N N . PHE A 1 214 ? 18.092 20.884 18.645 1.00 18.82 211 PHE A N 1
ATOM 1652 C CA . PHE A 1 214 ? 17.189 21.020 17.515 1.00 22.04 211 PHE A CA 1
ATOM 1653 C C . PHE A 1 214 ? 16.928 22.468 17.168 1.00 27.37 211 PHE A C 1
ATOM 1654 O O . PHE A 1 214 ? 16.548 23.260 18.030 1.00 22.63 211 PHE A O 1
ATOM 1662 N N . THR A 1 215 ? 17.100 22.807 15.897 1.00 24.67 212 THR A N 1
ATOM 1663 C CA . THR A 1 215 ? 16.656 24.109 15.424 1.00 26.81 212 THR A CA 1
ATOM 1664 C C . THR A 1 215 ? 15.713 23.921 14.239 1.00 30.06 212 THR A C 1
ATOM 1665 O O . THR A 1 215 ? 15.977 23.126 13.331 1.00 25.62 212 THR A O 1
ATOM 1669 N N . ALA A 1 216 ? 14.589 24.627 14.280 1.00 30.39 213 ALA A N 1
ATOM 1670 C CA . ALA A 1 216 ? 13.451 24.308 13.424 1.00 42.14 213 ALA A CA 1
ATOM 1671 C C . ALA A 1 216 ? 13.533 24.913 12.039 1.00 51.56 213 ALA A C 1
ATOM 1672 O O . ALA A 1 216 ? 12.967 24.372 11.082 1.00 64.94 213 ALA A O 1
ATOM 1674 N N . ALA A 1 217 ? 14.225 26.038 11.926 1.00 41.59 214 ALA A N 1
ATOM 1675 C CA . ALA A 1 217 ? 14.228 26.773 10.671 1.00 48.70 214 ALA A CA 1
ATOM 1676 C C . ALA A 1 217 ? 15.617 27.141 10.142 1.00 55.24 214 ALA A C 1
ATOM 1677 O O . ALA A 1 217 ? 16.002 26.693 9.053 1.00 58.89 214 ALA A O 1
ATOM 1679 N N . ASP A 1 218 ? 16.358 27.959 10.892 1.00 45.42 215 ASP A N 1
ATOM 1680 C CA . ASP A 1 218 ? 17.582 28.562 10.350 1.00 49.11 215 ASP A CA 1
ATOM 1681 C C . ASP A 1 218 ? 18.864 27.825 10.730 1.00 43.85 215 ASP A C 1
ATOM 1682 O O . ASP A 1 218 ? 19.303 27.870 11.875 1.00 44.02 215 ASP A O 1
ATOM 1687 N N . ALA A 1 219 ? 19.470 27.168 9.745 1.00 34.60 216 ALA A N 1
ATOM 1688 C CA . ALA A 1 219 ? 20.633 26.324 9.976 1.00 28.49 216 ALA A CA 1
ATOM 1689 C C . ALA A 1 219 ? 21.735 27.051 10.756 1.00 33.35 216 ALA A C 1
ATOM 1690 O O . ALA A 1 219 ? 22.428 26.447 11.578 1.00 28.75 216 ALA A O 1
ATOM 1692 N N . ALA A 1 220 ? 21.895 28.345 10.504 1.00 33.22 217 ALA A N 1
ATOM 1693 C CA . ALA A 1 220 ? 22.940 29.116 11.183 1.00 36.87 217 ALA A CA 1
ATOM 1694 C C . ALA A 1 220 ? 22.780 29.118 12.711 1.00 35.55 217 ALA A C 1
ATOM 1695 O O . ALA A 1 220 ? 23.767 29.177 13.445 1.00 31.13 217 ALA A O 1
ATOM 1697 N N . LYS A 1 221 ? 21.542 29.035 13.191 1.00 35.86 218 LYS A N 1
ATOM 1698 C CA . LYS A 1 221 ? 21.293 29.033 14.633 1.00 35.57 218 LYS A CA 1
ATOM 1699 C C . LYS A 1 221 ? 21.901 27.813 15.318 1.00 33.60 218 LYS A C 1
ATOM 1700 O O . LYS A 1 221 ? 21.920 27.737 16.548 1.00 30.47 218 LYS A O 1
ATOM 1714 N N . GLY A 1 223 ? 24.928 27.203 15.334 1.00 31.24 220 GLY A N 1
ATOM 1715 C CA . GLY A 1 223 ? 26.228 27.640 15.818 1.00 30.38 220 GLY A CA 1
ATOM 1716 C C . GLY A 1 223 ? 26.305 27.614 17.333 1.00 29.53 220 GLY A C 1
ATOM 1717 O O . GLY A 1 223 ? 27.314 27.198 17.91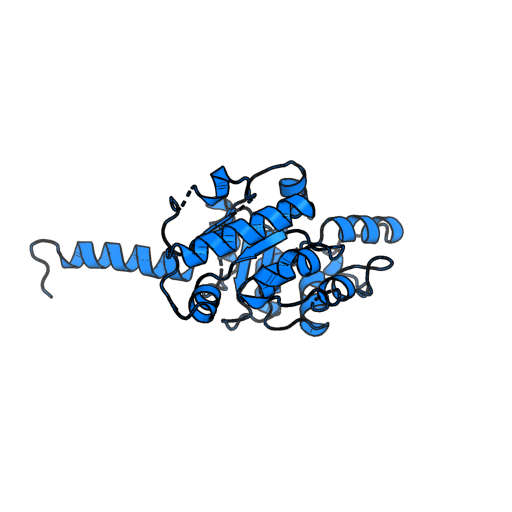1 1.00 30.78 220 GLY A O 1
ATOM 1718 N N . TRP A 1 224 ? 25.222 28.046 17.975 1.00 28.96 221 TRP A N 1
ATOM 1719 C CA . TRP A 1 224 ? 25.143 28.087 19.429 1.00 30.17 221 TRP A CA 1
ATOM 1720 C C . TRP A 1 224 ? 25.457 26.727 20.048 1.00 34.01 221 TRP A C 1
ATOM 1721 O O . TRP A 1 224 ? 26.198 26.636 21.026 1.00 31.45 221 TRP A O 1
ATOM 1732 N N . ALA A 1 225 ? 24.887 25.669 19.477 1.00 33.09 222 ALA A N 1
ATOM 1733 C CA . ALA A 1 225 ? 25.062 24.326 20.023 1.00 27.57 222 ALA A CA 1
ATOM 1734 C C . ALA A 1 225 ? 26.451 23.788 19.709 1.00 25.74 222 ALA A C 1
ATOM 1735 O O . ALA A 1 225 ? 27.089 23.130 20.541 1.00 28.60 222 ALA A O 1
ATOM 1737 N N . VAL A 1 226 ? 26.914 24.059 18.496 1.00 25.74 223 VAL A N 1
ATOM 1738 C CA . VAL A 1 226 ? 28.225 23.583 18.067 1.00 28.12 223 VAL A CA 1
ATOM 1739 C C . VAL A 1 226 ? 29.339 24.172 18.945 1.00 28.98 223 VAL A C 1
ATOM 1740 O O . VAL A 1 226 ? 30.258 23.458 19.360 1.00 28.84 223 VAL A O 1
ATOM 1744 N N . GLU A 1 227 ? 29.240 25.465 19.246 1.00 28.35 224 GLU A N 1
ATOM 1745 C CA . GLU A 1 227 ? 30.174 26.120 20.178 1.00 32.79 224 GLU A CA 1
ATOM 1746 C C . GLU A 1 227 ? 30.258 25.380 21.510 1.00 31.66 224 GLU A C 1
ATOM 1747 O O . GLU A 1 227 ? 31.306 25.349 22.161 1.00 30.31 224 GLU A O 1
ATOM 1753 N N . ARG A 1 228 ? 29.137 24.803 21.924 1.00 31.00 225 ARG A N 1
ATOM 1754 C CA . ARG A 1 228 ? 29.051 24.196 23.242 1.00 26.58 225 ARG A CA 1
ATOM 1755 C C . ARG A 1 228 ? 29.302 22.686 23.235 1.00 29.36 225 ARG A C 1
ATOM 1756 O O . ARG A 1 228 ? 29.079 22.012 24.233 1.00 37.20 225 ARG A O 1
ATOM 1764 N N . GLY A 1 229 ? 29.786 22.168 22.111 1.00 29.31 226 GLY A N 1
ATOM 1765 C CA . GLY A 1 229 ? 30.226 20.785 22.041 1.00 28.70 226 GLY A CA 1
ATOM 1766 C C . GLY A 1 229 ? 29.118 19.787 21.740 1.00 26.87 226 GLY A C 1
ATOM 1767 O O . GLY A 1 229 ? 29.287 18.587 21.924 1.00 28.07 226 GLY A O 1
ATOM 1768 N N . ALA A 1 230 ? 27.974 20.282 21.290 1.00 27.70 227 ALA A N 1
ATOM 1769 C CA . ALA A 1 230 ? 26.872 19.398 20.911 1.00 27.16 227 ALA A CA 1
ATOM 1770 C C . ALA A 1 230 ? 27.256 18.583 19.677 1.00 29.37 227 ALA A C 1
ATOM 1771 O O . ALA A 1 230 ? 27.626 19.154 18.654 1.00 27.98 227 ALA A O 1
ATOM 1773 N N . GLN A 1 231 ? 27.169 17.256 19.767 1.00 28.64 228 GLN A N 1
ATOM 1774 C CA . GLN A 1 231 ? 27.464 16.403 18.613 1.00 25.40 228 GLN A CA 1
ATOM 1775 C C . GLN A 1 231 ? 26.216 15.989 17.823 1.00 26.56 228 GLN A C 1
ATOM 1776 O O . GLN A 1 231 ? 26.300 15.718 16.617 1.00 25.23 228 GLN A O 1
ATOM 1790 N N . LEU A 1 233 ? 23.273 17.029 16.039 1.00 23.79 230 LEU A N 1
ATOM 1791 C CA . LEU A 1 233 ? 22.686 18.232 15.468 1.00 20.57 230 LEU A CA 1
ATOM 1792 C C . LEU A 1 233 ? 21.476 17.858 14.629 1.00 24.11 230 LEU A C 1
ATOM 1793 O O . LEU A 1 233 ? 21.598 17.110 13.665 1.00 23.66 230 LEU A O 1
ATOM 1798 N N . LEU A 1 234 ? 20.317 18.393 15.006 1.00 19.68 231 LEU A N 1
ATOM 1799 C CA . LEU A 1 234 ? 19.050 18.066 14.365 1.00 20.07 231 LEU A CA 1
ATOM 1800 C C . LEU A 1 234 ? 18.438 19.335 13.782 1.00 24.91 231 LEU A C 1
ATOM 1801 O O . LEU A 1 234 ? 18.037 20.231 14.520 1.00 27.00 231 LEU A O 1
ATOM 1806 N N . TRP A 1 235 ? 18.360 19.412 12.459 1.00 22.96 232 TRP A N 1
ATOM 1807 C CA . TRP A 1 235 ? 17.939 20.650 11.800 1.00 19.19 232 TRP A CA 1
ATOM 1808 C C . TRP A 1 235 ? 16.719 20.454 10.911 1.00 19.80 232 TRP A C 1
ATOM 1809 O O . TRP A 1 235 ? 16.729 19.628 9.995 1.00 19.14 232 TRP A O 1
ATOM 1820 N N . SER A 1 236 ? 15.667 21.211 11.197 1.00 21.58 233 SER A N 1
ATOM 1821 C CA . SER A 1 236 ? 14.499 21.298 10.314 1.00 19.04 233 SER A CA 1
ATOM 1822 C C . SER A 1 236 ? 13.866 19.937 10.003 1.00 21.16 233 SER A C 1
ATOM 1823 O O . SER A 1 236 ? 13.826 19.043 10.858 1.00 23.84 233 SER A O 1
ATOM 1826 N N . GLY A 1 237 ? 13.367 19.769 8.783 1.00 16.03 234 GLY A N 1
ATOM 1827 C CA . GLY A 1 237 ? 12.680 18.532 8.435 1.00 18.50 234 GLY A CA 1
ATOM 1828 C C . GLY A 1 237 ? 12.110 18.586 7.031 1.00 18.69 234 GLY A C 1
ATOM 1829 O O . GLY A 1 237 ? 12.119 19.645 6.405 1.00 17.48 234 GLY A O 1
ATOM 1830 N N . ASP A 1 238 ? 11.601 17.459 6.540 1.00 15.31 235 ASP A N 1
ATOM 1831 C CA . ASP A 1 238 ? 11.114 17.389 5.166 1.00 17.54 235 ASP A CA 1
ATOM 1832 C C . ASP A 1 238 ? 9.971 18.366 4.901 1.00 17.36 235 ASP A C 1
ATOM 1833 O O . ASP A 1 238 ? 9.932 19.025 3.860 1.00 19.59 235 ASP A O 1
ATOM 1838 N N . VAL A 1 239 ? 9.033 18.454 5.830 1.00 16.90 236 VAL A N 1
ATOM 1839 C CA . VAL A 1 239 ? 7.910 19.370 5.651 1.00 20.22 236 VAL A CA 1
ATOM 1840 C C . VAL A 1 239 ? 8.373 20.824 5.524 1.00 20.63 236 VAL A C 1
ATOM 1841 O O . VAL A 1 239 ? 7.942 21.533 4.623 1.00 18.99 236 VAL A O 1
ATOM 1845 N N . ALA A 1 240 ? 9.236 21.275 6.430 1.00 18.88 237 ALA A N 1
ATOM 1846 C CA . ALA A 1 240 ? 9.726 22.658 6.356 1.00 18.21 237 ALA A CA 1
ATOM 1847 C C . ALA A 1 240 ? 10.478 22.887 5.049 1.00 21.98 237 ALA A C 1
ATOM 1848 O O . ALA A 1 240 ? 10.369 23.943 4.440 1.00 21.00 237 ALA A O 1
ATOM 1850 N N . ALA A 1 241 ? 11.234 21.883 4.618 1.00 22.41 238 ALA A N 1
ATOM 1851 C CA . ALA A 1 241 ? 11.949 21.966 3.355 1.00 24.55 238 ALA A CA 1
ATOM 1852 C C . ALA A 1 241 ? 10.973 22.222 2.211 1.00 27.18 238 ALA A C 1
ATOM 1853 O O . ALA A 1 241 ? 11.157 23.144 1.420 1.00 23.96 238 ALA A O 1
ATOM 1855 N N . LEU A 1 242 ? 9.928 21.405 2.127 1.00 20.23 239 LEU A N 1
ATOM 1856 C CA . LEU A 1 242 ? 8.949 21.545 1.057 1.00 19.31 239 LEU A CA 1
ATOM 1857 C C . LEU A 1 242 ? 8.184 22.865 1.148 1.00 21.55 239 LEU A C 1
ATOM 1858 O O . LEU A 1 242 ? 7.967 23.533 0.135 1.00 22.12 239 LEU A O 1
ATOM 1863 N N . GLN A 1 243 ? 7.784 23.265 2.353 1.00 17.34 240 GLN A N 1
ATOM 1864 C CA . GLN A 1 243 ? 6.980 24.484 2.478 1.00 19.97 240 GLN A CA 1
ATOM 1865 C C . GLN A 1 243 ? 7.814 25.735 2.220 1.00 23.25 240 GLN A C 1
ATOM 1866 O O . GLN A 1 243 ? 7.373 26.659 1.544 1.00 24.71 240 GLN A O 1
ATOM 1872 N N . THR A 1 244 ? 9.018 25.759 2.770 1.00 21.33 241 THR A N 1
ATOM 1873 C CA . THR A 1 244 ? 9.863 26.938 2.673 1.00 23.66 241 THR A CA 1
ATOM 1874 C C . THR A 1 244 ? 10.376 27.153 1.247 1.00 23.53 241 THR A C 1
ATOM 1875 O O . THR A 1 244 ? 10.184 28.220 0.671 1.00 24.16 241 THR A O 1
ATOM 1879 N N . TYR A 1 245 ? 11.017 26.139 0.680 1.00 22.61 242 TYR A N 1
ATOM 1880 C CA . TYR A 1 245 ? 11.509 26.221 -0.695 1.00 23.48 242 TYR A CA 1
ATOM 1881 C C . TYR A 1 245 ? 10.382 26.533 -1.671 1.00 21.03 242 TYR A C 1
ATOM 1882 O O . TYR A 1 245 ? 10.500 27.446 -2.484 1.00 20.93 242 TYR A O 1
ATOM 1891 N N . THR A 1 246 ? 9.288 25.780 -1.609 1.00 20.63 243 THR A N 1
ATOM 1892 C CA . THR A 1 246 ? 8.224 25.973 -2.597 1.00 19.45 243 THR A CA 1
ATOM 1893 C C . THR A 1 246 ? 7.592 27.365 -2.493 1.00 24.51 243 THR A C 1
ATOM 1894 O O . THR A 1 246 ? 7.397 28.041 -3.501 1.00 25.70 243 THR A O 1
ATOM 1898 N N . ALA A 1 247 ? 7.277 27.797 -1.276 1.00 23.99 244 ALA A N 1
ATOM 1899 C CA . ALA A 1 247 ? 6.607 29.080 -1.093 1.00 23.40 244 ALA A CA 1
ATOM 1900 C C . ALA A 1 247 ? 7.473 30.230 -1.606 1.00 24.69 244 ALA A C 1
ATOM 1901 O O . ALA A 1 247 ? 6.969 31.164 -2.223 1.00 25.80 244 ALA A O 1
ATOM 1903 N N . LYS A 1 248 ? 8.775 30.150 -1.350 1.00 22.46 245 LYS A N 1
ATOM 1904 C CA . LYS A 1 248 ? 9.716 31.188 -1.766 1.00 25.40 245 LYS A CA 1
ATOM 1905 C C . LYS A 1 248 ? 9.725 31.394 -3.288 1.00 24.78 245 LYS A C 1
ATOM 1906 O O . LYS A 1 248 ? 9.591 32.519 -3.783 1.00 25.94 245 LYS A O 1
ATOM 1912 N N . GLY A 1 249 ? 9.863 30.304 -4.031 1.00 24.80 246 GLY A N 1
ATOM 1913 C CA . GLY A 1 249 ? 9.886 30.383 -5.481 1.00 24.87 246 GLY A CA 1
ATOM 1914 C C . GLY A 1 249 ? 8.579 30.883 -6.055 1.00 27.16 246 GLY A C 1
ATOM 1915 O O . GLY A 1 249 ? 8.558 31.738 -6.944 1.00 25.75 246 GLY A O 1
ATOM 1916 N N . VAL A 1 250 ? 7.477 30.349 -5.545 1.00 25.74 247 VAL A N 1
ATOM 1917 C CA . VAL A 1 250 ? 6.157 30.771 -5.993 1.00 23.81 247 VAL A CA 1
ATOM 1918 C C . VAL A 1 250 ? 5.979 32.277 -5.786 1.00 27.87 247 VAL A C 1
ATOM 1919 O O . VAL A 1 250 ? 5.492 32.983 -6.663 1.00 27.43 247 VAL A O 1
ATOM 1923 N N . LYS A 1 251 ? 6.397 32.765 -4.626 1.00 24.42 248 LYS A N 1
ATOM 1924 C CA . LYS A 1 251 ? 6.256 34.180 -4.310 1.00 24.41 248 LYS A CA 1
ATOM 1925 C C . LYS A 1 251 ? 7.095 35.036 -5.264 1.00 26.93 248 LYS A C 1
ATOM 1926 O O . LYS A 1 251 ? 6.638 36.066 -5.757 1.00 32.85 248 LYS A O 1
ATOM 1932 N N . THR A 1 252 ? 8.324 34.603 -5.522 1.00 26.39 249 THR A N 1
ATOM 1933 C CA . THR A 1 252 ? 9.189 35.279 -6.477 1.00 28.80 249 THR A CA 1
ATOM 1934 C C . THR A 1 252 ? 8.500 35.363 -7.833 1.00 31.76 249 THR A C 1
ATOM 1935 O O . THR A 1 252 ? 8.468 36.413 -8.461 1.00 29.70 249 THR A O 1
ATOM 1939 N N . ILE A 1 253 ? 7.924 34.255 -8.276 1.00 25.28 250 ILE A N 1
ATOM 1940 C CA . ILE A 1 253 ? 7.240 34.231 -9.564 1.00 23.05 250 ILE A CA 1
ATOM 1941 C C . ILE A 1 253 ? 6.048 35.189 -9.579 1.00 26.63 250 ILE A C 1
ATOM 1942 O O . ILE A 1 253 ? 5.863 35.961 -10.524 1.00 26.71 250 ILE A O 1
ATOM 1947 N N . LYS A 1 254 ? 5.247 35.163 -8.521 1.00 25.84 251 LYS A N 1
ATOM 1948 C CA . LYS A 1 254 ? 4.041 35.983 -8.508 1.00 29.89 251 LYS A CA 1
ATOM 1949 C C . LYS A 1 254 ? 4.372 37.469 -8.426 1.00 31.00 251 LYS A C 1
ATOM 1950 O O . LYS A 1 254 ? 3.517 38.317 -8.686 1.00 31.10 251 LYS A O 1
ATOM 1956 N N . GLU A 1 255 ? 5.619 37.776 -8.086 1.00 32.51 252 GLU A N 1
ATOM 1957 C CA . GLU A 1 255 ? 6.068 39.164 -8.002 1.00 31.34 252 GLU A CA 1
ATOM 1958 C C . GLU A 1 255 ? 6.757 39.674 -9.279 1.00 34.73 252 GLU A C 1
ATOM 1959 O O . GLU A 1 255 ? 7.173 40.826 -9.341 1.00 33.97 252 GLU A O 1
ATOM 1965 N N . LEU A 1 256 ? 6.877 38.821 -10.293 1.00 32.99 253 LEU A N 1
ATOM 1966 C CA . LEU A 1 256 ? 7.497 39.232 -11.551 1.00 35.54 253 LEU A CA 1
ATOM 1967 C C . LEU A 1 256 ? 6.672 40.307 -12.260 1.00 36.88 253 LEU A C 1
ATOM 1968 O O . LEU A 1 256 ? 5.444 40.277 -12.228 1.00 33.69 253 LEU A O 1
ATOM 1973 N N . PRO A 1 257 ? 7.349 41.268 -12.907 1.00 42.17 254 PRO A N 1
ATOM 1974 C CA . PRO A 1 257 ? 6.603 42.278 -13.666 1.00 42.37 254 PRO A CA 1
ATOM 1975 C C . PRO A 1 257 ? 5.837 41.591 -14.784 1.00 39.90 254 PRO A C 1
ATOM 1976 O O . PRO A 1 257 ? 6.434 40.811 -15.526 1.00 37.83 254 PRO A O 1
ATOM 1980 N N . GLY A 1 258 ? 4.542 41.862 -14.903 1.00 39.27 255 GLY A N 1
ATOM 1981 C CA . GLY A 1 258 ? 3.743 41.244 -15.948 1.00 34.21 255 GLY A CA 1
ATOM 1982 C C . GLY A 1 258 ? 2.916 40.061 -15.471 1.00 34.14 255 GLY A C 1
ATOM 1983 O O . GLY A 1 258 ? 2.063 39.566 -16.203 1.00 39.12 255 GLY A O 1
ATOM 1984 N N . PHE A 1 259 ? 3.158 39.595 -14.249 1.00 31.94 256 PHE A N 1
ATOM 1985 C CA . PHE A 1 259 ? 2.358 38.487 -13.722 1.00 32.80 256 PHE A CA 1
ATOM 1986 C C . PHE A 1 259 ? 0.932 38.977 -13.550 1.00 33.58 256 PHE A C 1
ATOM 1987 O O . PHE A 1 259 ? 0.705 40.069 -13.044 1.00 35.39 256 PHE A O 1
ATOM 1995 N N . ASN A 1 260 ? -0.030 38.179 -13.991 1.00 32.45 257 ASN A N 1
ATOM 1996 C CA . ASN A 1 260 ? -1.431 38.556 -13.862 1.00 34.57 257 ASN A CA 1
ATOM 1997 C C . ASN A 1 260 ? -2.149 37.693 -12.824 1.00 33.94 257 ASN A C 1
ATOM 1998 O O . ASN A 1 260 ? -2.560 36.573 -13.118 1.00 32.60 257 ASN A O 1
ATOM 2003 N N . PRO A 1 261 ? -2.309 38.232 -11.605 1.00 34.16 258 PRO A N 1
ATOM 2004 C CA . PRO A 1 261 ? -2.857 37.520 -10.445 1.00 42.75 258 PRO A CA 1
ATOM 2005 C C . PRO A 1 261 ? -4.260 36.999 -10.722 1.00 51.29 258 PRO A C 1
ATOM 2006 O O . PRO A 1 261 ? -5.043 37.659 -11.410 1.00 52.74 258 PRO A O 1
#

CATH classification: 3.20.20.60

Radius of gyration: 19.27 Å; Cα contacts (8 Å, |Δi|>4): 425; chains: 1; bounding box: 38×58×54 Å

Solvent-accessible surface area: 12837 Å² total

B-factor: mean 28.39, std 11.67, range [9.56, 91.21]

Nearest PDB structures (foldseek):
  3qz6-assembly1_A  TM=1.003E+00  e=1.006E-47  Desulfitobacterium hafniense DCB-2
  7o5i-assembly1_A  TM=9.050E-01  e=6.881E-16  Rhizorhabdus wittichii RW1
  7o5w-assembly1_BBB  TM=9.044E-01  e=1.633E-15  Rhizorhabdus wittichii RW1
  7nr1-assembly1_A  TM=8.932E-01  e=5.803E-15  Rhizorhabdus wittichii RW1
  7o9r-assembly1_BBB  TM=9.010E-01  e=5.185E-14  Rhizorhabdus wittichii RW1

Sequence (252 aa):
AFLKKKLSAGKSVVGTLNLVYNPDIVRIYAEAGLDYFIVDCEHAAYT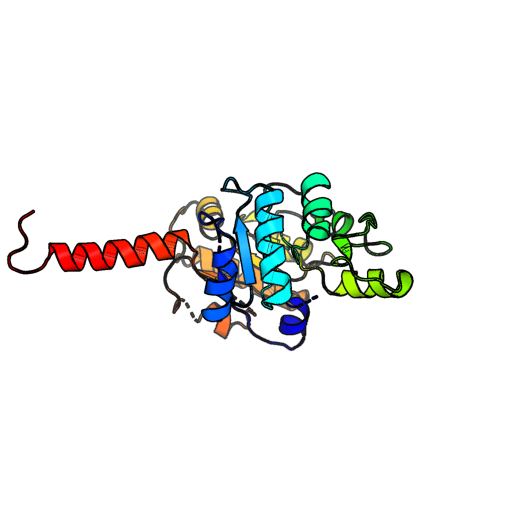FREINHLVSVAKNAGVSVLVRIPQVDRAHVQRLLDIGAEGFIPGVQSAETRETVRLAKYPPLGERGVGGSIVTDFKPVNWAEWVQERNDEIFIAQIEHVKAVEDIDSILAVQGVDAVIFGPRDLSNDLGIIGQTEHPKVYECYEKVYRAADRQGVVKGFFTAADAAKGWAVERGAQLLWSGDVAALQTYTAKGVKTIKELPGFNP

InterPro domains:
  IPR005000 HpcH/HpaI aldolase/citrate lyase domain [PF03328] (23-218)
  IPR015813 Pyruvate/Phosphoenolpyruvate kinase-like domain superfamily [SSF51621] (3-251)
  IPR040442 Pyruvate kinase-like domain superfamily [G3DSA:3.20.20.60] (1-258)
  IPR050251 HpcH/HpaI aldolase [PTHR30502] (3-252)

Organism: Desulfitobacterium hafniense (strain DSM 10664 / DCB-2) (NCBI:txid272564)

Secondary structure (DSSP, 8-state):
--HHHHHHTT----B---S---TTHHHHHHHTT-SEEEEESSSS---HHHHHHHHHHHHHHT-EEEEE-SS--HHHHHHHHHHT--B--TT--SS---HHHHHHS-TTT-------GGGGTT----HHHHHHHHHTT-B--EE--HHHHHTHHHHHTSTT--EEEE-HHHHHHHTT-TT-TT-HHHHHHHHHHHHHHHHHT-EE--EESS-TT--HHHHTT---EE--HHHHHHHHHHHHHHHHHTSTT---

Foldseek 3Di:
DAPVVCVVVLAFFEEEAADDLPLCVLVVCLVVPHQEYEYEQQPHDDDLVSLLSNQVVCVVSNHAYEYEHNADDLVPQLSNLQSPHLEYYEADQALVSLSSQQNNAPPPRHPRDDDDCVSVPNDDDDVVVVSVVSLSRRAAEEHQAPNCLVVVLRNLLRPSHAAYEYDQQSNCVNVVNHPPSVDPVNVVSLVSNLVSCVVNVHAYEYEDAADPVPCVCVVSSHSYYYHYDVCVCVVVVVVVVVVVCPDPPRDD